Protein AF-0000000086061485 (afdb_homodimer)

Secondary structure (DSSP, 8-state):
--HHHHHHHHHHHHHHHHTTSS-HHHHHHHHHHHHHHHHHT--SSSEEEEEEESGGGTT-EEEESSHHHHHHHHHHHTT--TTTSPPPPEEEEE-/--HHHHHHHHHHHHHHHHTTSS-HHHHHHHHHHHHHHHHHT--SSSEEEEEEESGGGTT-EEEESSHHHHHHHHHHHTT--TTTSPPPPEEEEE-

Foldseek 3Di:
DDPVVLVVQLVVLVVCCVVVNDDPVVSVVSNVVSVVVCLLPPDDQWFKKAKPFDDLLHGDIDTDNDQVRVLVVSCVVSVHDVVPHDDGDIGMDTD/DDPVVLVVQLVVLVVCCVVVNDDPVVSVVSNVVSVVVCLLPPDDQWFKKAKPFDDLLHGDIDTDNDQVRVLVVSCVVSVHDVVPHDDGDIGMDTD

Nearest PDB structures (foldseek):
  8r3m-assembly1_H  TM=4.873E-01  e=1.011E+00  Mycolicibacterium smegmatis MC2 155
  6z11-assembly1_H  TM=5.061E-01  e=2.064E+00  Mycolicibacterium smegmatis MC2 155
  8qn8-assembly1_H  TM=5.021E-01  e=2.349E+00  Mycolicibacterium smegmatis MC2 155
  8q3i-assembly1_H  TM=5.243E-01  e=4.494E+00  Mycolicibacterium smegmatis MC2 155
  7fc0-assembly2_F  TM=3.878E-01  e=2.854E+00  Rugamonas rubra

InterPro domains:
  IPR057176 Protein of unknown function DUF7854 [PF25252] (1-76)

Solvent-accessible surface area (backbone atoms only — not comparable to full-atom values): 10431 Å² total; per-residue (Å²): 88,52,72,68,58,51,51,51,54,43,48,52,43,50,49,37,29,72,70,35,73,38,29,51,68,57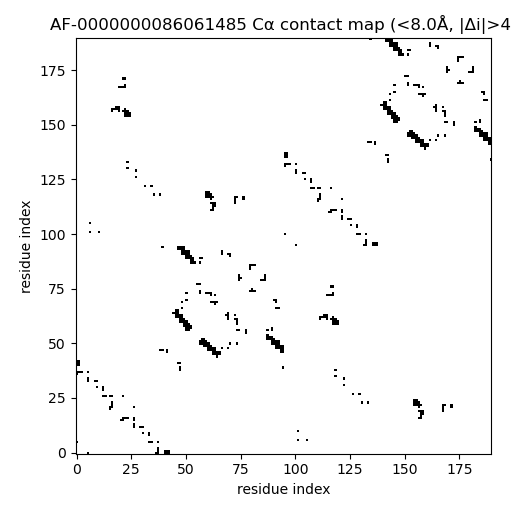,39,49,53,50,46,48,51,50,53,53,52,35,58,70,36,57,75,69,94,47,44,41,32,34,28,53,53,55,76,77,43,36,67,42,37,38,33,24,82,42,72,70,54,35,57,51,45,44,33,53,63,49,68,47,48,73,90,82,40,87,72,75,72,65,50,72,41,79,104,88,53,70,68,57,50,52,51,54,43,48,52,43,50,48,37,30,72,70,33,74,38,29,51,67,58,38,51,54,51,46,49,52,50,53,54,53,35,59,70,36,57,77,69,95,47,44,41,33,33,30,52,52,55,74,77,42,38,67,42,36,38,32,25,84,44,72,70,54,34,56,51,48,45,32,54,66,51,69,47,48,75,90,82,40,88,73,78,72,67,51,72,41,79,104

Radius of gyration: 19.69 Å; Cα contacts (8 Å, |Δi|>4): 319; chains: 2; bounding box: 32×54×45 Å

Organism: NCBI:txid261290

Structure (mmCIF, N/CA/C/O backbone):
data_AF-0000000086061485-model_v1
#
loop_
_entity.id
_entity.type
_entity.pdbx_description
1 polymer 'Uncharacterized protein'
#
loop_
_atom_site.group_PDB
_atom_site.id
_atom_site.type_symbol
_atom_site.label_atom_id
_atom_site.label_alt_id
_atom_site.label_comp_id
_atom_site.label_asym_id
_atom_site.label_entity_id
_atom_site.label_seq_id
_atom_site.pdbx_PDB_ins_code
_atom_site.Cartn_x
_atom_site.Cartn_y
_atom_site.Cartn_z
_atom_site.occupancy
_atom_site.B_iso_or_equiv
_atom_site.auth_seq_id
_atom_site.auth_comp_id
_atom_site.auth_asym_id
_atom_site.auth_atom_id
_atom_site.pdbx_PDB_model_num
ATOM 1 N N . MET A 1 1 ? 8.609 13.688 -7.969 1 85.56 1 MET A N 1
ATOM 2 C CA . MET A 1 1 ? 7.652 12.836 -8.664 1 85.56 1 MET A CA 1
ATOM 3 C C . MET A 1 1 ? 6.246 13.422 -8.594 1 85.56 1 MET A C 1
ATOM 5 O O . MET A 1 1 ? 5.832 13.93 -7.547 1 85.56 1 MET A O 1
ATOM 9 N N . ASP A 1 2 ? 5.562 13.336 -9.82 1 89.94 2 ASP A N 1
ATOM 10 C CA . ASP A 1 2 ? 4.195 13.844 -9.82 1 89.94 2 ASP A CA 1
ATOM 11 C C . ASP A 1 2 ? 3.184 12.703 -9.781 1 89.94 2 ASP A C 1
ATOM 13 O O . ASP A 1 2 ? 3.566 11.531 -9.789 1 89.94 2 ASP A O 1
ATOM 17 N N . ARG A 1 3 ? 1.976 13.094 -9.68 1 92.5 3 ARG A N 1
ATOM 18 C CA . ARG A 1 3 ? 0.9 12.133 -9.484 1 92.5 3 ARG A CA 1
ATOM 19 C C . ARG A 1 3 ? 0.812 11.156 -10.656 1 92.5 3 ARG A C 1
ATOM 21 O O . ARG A 1 3 ? 0.61 9.961 -10.453 1 92.5 3 ARG A O 1
ATOM 28 N N . ILE A 1 4 ? 0.999 11.641 -11.906 1 93.44 4 ILE A N 1
ATOM 29 C CA . ILE A 1 4 ? 0.913 10.805 -13.094 1 93.44 4 ILE A CA 1
ATOM 30 C C . ILE A 1 4 ? 2.02 9.75 -13.07 1 93.44 4 ILE A C 1
ATOM 32 O O . ILE A 1 4 ? 1.773 8.578 -13.344 1 93.44 4 ILE A O 1
ATOM 36 N N . SER A 1 5 ? 3.189 10.219 -12.711 1 95.12 5 SER A N 1
ATOM 37 C CA . SER A 1 5 ? 4.328 9.305 -12.633 1 95.12 5 SER A CA 1
ATOM 38 C C . SER A 1 5 ? 4.117 8.25 -11.555 1 95.12 5 SER A C 1
ATOM 40 O O . SER A 1 5 ? 4.418 7.07 -11.766 1 95.12 5 SER A O 1
ATOM 42 N N . ALA A 1 6 ? 3.631 8.641 -10.438 1 96.44 6 ALA A N 1
ATOM 43 C CA . ALA A 1 6 ? 3.34 7.703 -9.359 1 96.44 6 ALA A CA 1
ATOM 44 C C . ALA A 1 6 ? 2.33 6.648 -9.805 1 96.44 6 ALA A C 1
ATOM 46 O O . ALA A 1 6 ? 2.533 5.453 -9.578 1 96.44 6 ALA A O 1
ATOM 47 N N . LEU A 1 7 ? 1.244 7.047 -10.469 1 97.69 7 LEU A N 1
ATOM 48 C CA . LEU A 1 7 ? 0.205 6.129 -10.922 1 97.69 7 LEU A CA 1
ATOM 49 C C . LEU A 1 7 ? 0.749 5.168 -11.977 1 97.69 7 LEU A C 1
ATOM 51 O O . LEU A 1 7 ? 0.374 3.994 -12.008 1 97.69 7 LEU A O 1
ATOM 55 N N . ARG A 1 8 ? 1.582 5.68 -12.758 1 97.62 8 ARG A N 1
ATOM 56 C CA . ARG A 1 8 ? 2.205 4.82 -13.758 1 97.62 8 ARG A CA 1
ATOM 57 C C . ARG A 1 8 ? 3.066 3.748 -13.102 1 97.62 8 ARG A C 1
ATOM 59 O O . ARG A 1 8 ? 3.035 2.584 -13.508 1 97.62 8 ARG A O 1
ATOM 66 N N . ASN A 1 9 ? 3.82 4.148 -12.141 1 98.38 9 ASN A N 1
ATOM 67 C CA . ASN A 1 9 ? 4.645 3.188 -11.414 1 98.38 9 ASN A CA 1
ATOM 68 C C . ASN A 1 9 ? 3.791 2.156 -10.68 1 98.38 9 ASN A C 1
ATOM 70 O O . ASN A 1 9 ? 4.141 0.975 -10.633 1 98.38 9 ASN A O 1
ATOM 74 N N . ILE A 1 10 ? 2.686 2.617 -10.164 1 98.62 10 ILE A N 1
ATOM 75 C CA . ILE A 1 10 ? 1.779 1.7 -9.484 1 98.62 10 ILE A CA 1
ATOM 76 C C . ILE A 1 10 ? 1.174 0.729 -10.492 1 98.62 10 ILE A C 1
ATOM 78 O O . ILE A 1 10 ? 1.063 -0.47 -10.227 1 98.62 10 ILE A O 1
ATOM 82 N N . GLU A 1 11 ? 0.815 1.232 -11.625 1 98.44 11 GLU A N 1
ATOM 83 C CA . GLU A 1 11 ? 0.291 0.382 -12.688 1 98.44 11 GLU A CA 1
ATOM 84 C C . GLU A 1 11 ? 1.292 -0.704 -13.07 1 98.44 11 GLU A C 1
ATOM 86 O O . GLU A 1 11 ? 0.916 -1.86 -13.266 1 98.44 11 GLU A O 1
ATOM 91 N N . ASP A 1 12 ? 2.506 -0.286 -13.172 1 98.12 12 ASP A N 1
ATOM 92 C CA . ASP A 1 12 ? 3.551 -1.255 -13.484 1 98.12 12 ASP A CA 1
ATOM 93 C C . ASP A 1 12 ? 3.629 -2.348 -12.422 1 98.12 12 ASP A C 1
ATOM 95 O O . ASP A 1 12 ? 3.826 -3.521 -12.742 1 98.12 12 ASP A O 1
ATOM 99 N N . ALA A 1 13 ? 3.52 -1.955 -11.188 1 98.12 13 ALA A N 1
ATOM 100 C CA . ALA A 1 13 ? 3.539 -2.926 -10.094 1 98.12 13 ALA A CA 1
ATOM 101 C C . ALA A 1 13 ? 2.359 -3.889 -10.195 1 98.12 13 ALA A C 1
ATOM 103 O O . ALA A 1 13 ? 2.514 -5.094 -9.984 1 98.12 13 ALA A O 1
ATOM 104 N N . LEU A 1 14 ? 1.183 -3.396 -10.547 1 97.19 14 LEU A N 1
ATOM 105 C CA . LEU A 1 14 ? -0.001 -4.23 -10.719 1 97.19 14 LEU A CA 1
ATOM 106 C C . LEU A 1 14 ? 0.18 -5.199 -11.875 1 97.19 14 LEU A C 1
ATOM 108 O O . LEU A 1 14 ? -0.231 -6.359 -11.797 1 9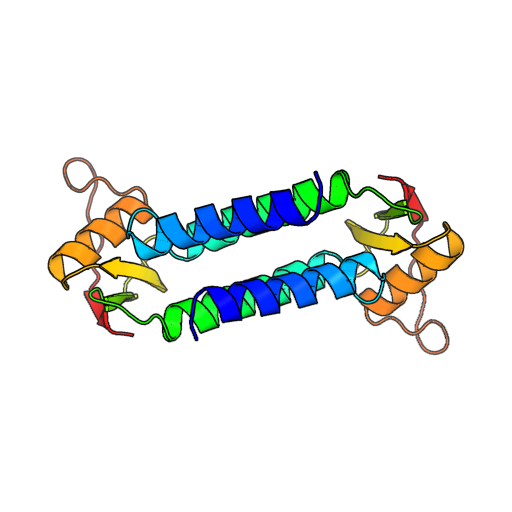7.19 14 LEU A O 1
ATOM 112 N N . GLN A 1 15 ? 0.76 -4.688 -12.93 1 96.38 15 GLN A N 1
ATOM 113 C CA . GLN A 1 15 ? 0.988 -5.527 -14.102 1 96.38 15 GLN A CA 1
ATOM 114 C C . GLN A 1 15 ? 1.893 -6.707 -13.766 1 96.38 15 GLN A C 1
ATOM 116 O O . GLN A 1 15 ? 1.663 -7.828 -14.227 1 96.38 15 GLN A O 1
ATOM 121 N N . ALA A 1 16 ? 2.906 -6.438 -13 1 97.25 16 ALA A N 1
ATOM 122 C CA . ALA A 1 16 ? 3.799 -7.52 -12.586 1 97.25 16 ALA A CA 1
ATOM 123 C C . ALA A 1 16 ? 3.043 -8.578 -11.797 1 97.25 16 ALA A C 1
ATOM 125 O O . ALA A 1 16 ? 3.283 -9.781 -11.961 1 97.25 16 ALA A O 1
ATOM 126 N N . PHE A 1 17 ? 2.154 -8.227 -10.969 1 97.75 17 PHE A N 1
ATOM 127 C CA . PHE A 1 17 ? 1.331 -9.156 -10.211 1 97.75 17 PHE A CA 1
ATOM 128 C C . PHE A 1 17 ? 0.409 -9.945 -11.125 1 97.75 17 PHE A C 1
ATOM 130 O O . PHE A 1 17 ? 0.331 -11.172 -11.031 1 97.75 17 PHE A O 1
ATOM 137 N N . GLU A 1 18 ? -0.29 -9.312 -12.055 1 95.88 18 GLU A N 1
ATOM 138 C CA . GLU A 1 18 ? -1.227 -9.953 -12.977 1 95.88 18 GLU A CA 1
ATOM 139 C C . GLU A 1 18 ? -0.531 -11.008 -13.828 1 95.88 18 GLU A C 1
ATOM 141 O O . GLU A 1 18 ? -1.133 -12.023 -14.18 1 95.88 18 GLU A O 1
ATOM 146 N N . ASN A 1 19 ? 0.73 -10.648 -14.102 1 94.81 19 ASN A N 1
ATOM 147 C CA . ASN A 1 19 ? 1.496 -11.547 -14.953 1 94.81 19 ASN A CA 1
ATOM 148 C C . ASN A 1 19 ? 2.08 -12.711 -14.156 1 94.81 19 ASN A C 1
ATOM 150 O O . ASN A 1 19 ? 2.729 -13.594 -14.719 1 94.81 19 ASN A O 1
ATOM 154 N N . GLY A 1 20 ? 1.895 -12.719 -12.898 1 95.88 20 GLY A N 1
ATOM 155 C CA . GLY A 1 20 ? 2.385 -13.781 -12.031 1 95.88 20 GLY A CA 1
ATOM 156 C C . GLY A 1 20 ? 3.863 -13.664 -11.719 1 95.88 20 GLY A C 1
ATOM 157 O O . GLY A 1 20 ? 4.5 -14.641 -11.328 1 95.88 20 GLY A O 1
ATOM 158 N N . GLU A 1 21 ? 4.426 -12.469 -11.898 1 96.69 21 GLU A N 1
ATOM 159 C CA . GLU A 1 21 ? 5.855 -12.25 -11.688 1 96.69 21 GLU A CA 1
ATOM 160 C C . GLU A 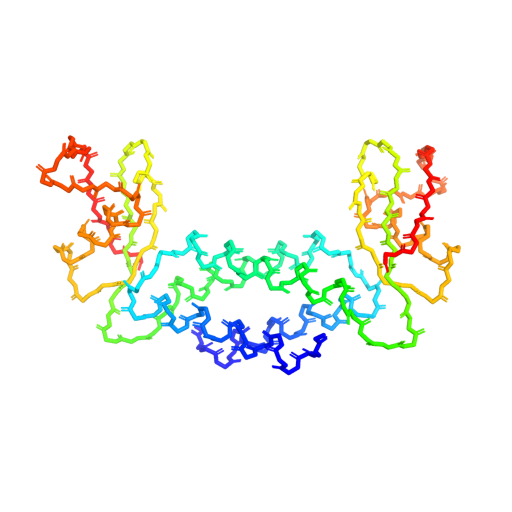1 21 ? 6.16 -12.023 -10.211 1 96.69 21 GLU A C 1
ATOM 162 O O . GLU A 1 21 ? 7.266 -12.32 -9.75 1 96.69 21 GLU A O 1
ATOM 167 N N . VAL A 1 22 ? 5.301 -11.5 -9.508 1 97.81 22 VAL A N 1
ATOM 168 C CA . VAL A 1 22 ? 5.445 -11.234 -8.078 1 97.81 22 VAL A CA 1
ATOM 169 C C . VAL A 1 22 ? 4.156 -11.594 -7.348 1 97.81 22 VAL A C 1
ATOM 171 O O . VAL A 1 22 ? 3.084 -11.656 -7.957 1 97.81 22 VAL A O 1
ATOM 174 N N . ASP A 1 23 ? 4.246 -11.875 -6.023 1 98.31 23 ASP A N 1
ATOM 175 C CA . ASP A 1 23 ? 3.035 -12.141 -5.258 1 98.31 23 ASP A CA 1
ATOM 176 C C . ASP A 1 23 ? 2.42 -10.852 -4.73 1 98.31 23 ASP A C 1
ATOM 178 O O . ASP A 1 23 ? 2.979 -9.766 -4.922 1 98.31 23 ASP A O 1
ATOM 182 N N . LEU A 1 24 ? 1.277 -10.945 -4.105 1 98.38 24 LEU A N 1
ATOM 183 C CA . LEU A 1 24 ? 0.556 -9.773 -3.629 1 98.38 24 LEU A CA 1
ATOM 184 C C . LEU A 1 24 ? 1.366 -9.031 -2.572 1 98.38 24 LEU A C 1
ATOM 186 O O . LEU A 1 24 ? 1.387 -7.797 -2.553 1 98.38 24 LEU A O 1
ATOM 190 N N . THR A 1 25 ? 2.02 -9.797 -1.708 1 97.62 25 THR A N 1
ATOM 191 C CA . THR A 1 25 ? 2.799 -9.188 -0.633 1 97.62 25 THR A CA 1
ATOM 192 C C . THR A 1 25 ? 3.895 -8.289 -1.198 1 97.62 25 THR A C 1
ATOM 194 O O . THR A 1 25 ? 4.055 -7.152 -0.762 1 97.62 25 THR A O 1
ATOM 197 N N . GLU A 1 26 ? 4.656 -8.758 -2.137 1 97.81 26 GLU A N 1
ATOM 198 C CA . GLU A 1 26 ? 5.699 -7.965 -2.787 1 97.81 26 GLU A CA 1
ATOM 199 C C . GLU A 1 26 ? 5.102 -6.766 -3.516 1 97.81 26 GLU A C 1
ATOM 201 O O . GLU A 1 26 ? 5.688 -5.68 -3.518 1 97.81 26 GLU A O 1
ATOM 206 N N . THR A 1 27 ? 3.992 -6.91 -4.203 1 98.5 27 THR A N 1
ATOM 207 C CA . THR A 1 27 ? 3.303 -5.809 -4.867 1 98.5 27 THR A CA 1
ATOM 208 C C . THR A 1 27 ? 2.953 -4.707 -3.873 1 98.5 27 THR A C 1
ATOM 210 O O 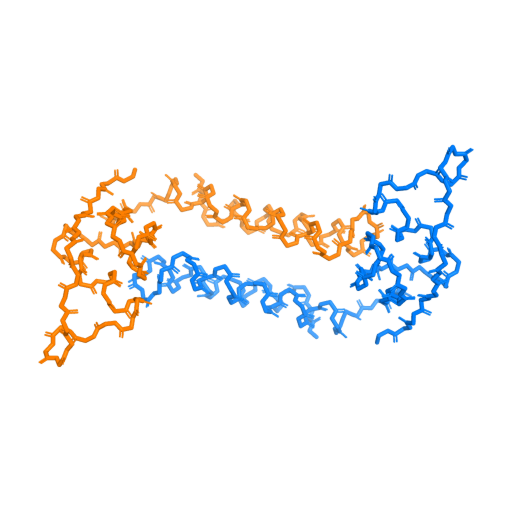. THR A 1 27 ? 3.219 -3.531 -4.125 1 98.5 27 THR A O 1
ATOM 213 N N . GLU A 1 28 ? 2.383 -5.105 -2.725 1 98.5 28 GLU A N 1
ATOM 214 C CA . GLU A 1 28 ? 2.049 -4.137 -1.684 1 98.5 28 GLU A CA 1
ATOM 215 C C . GLU A 1 28 ? 3.295 -3.408 -1.189 1 98.5 28 GLU A C 1
ATOM 217 O O . GLU A 1 28 ? 3.262 -2.197 -0.961 1 98.5 28 GLU A O 1
ATOM 222 N N . ARG A 1 29 ? 4.371 -4.086 -1.007 1 97.69 29 ARG A N 1
ATOM 223 C CA . ARG A 1 29 ? 5.625 -3.479 -0.571 1 97.69 29 ARG A CA 1
ATOM 224 C C . ARG A 1 29 ? 6.121 -2.457 -1.587 1 97.69 29 ARG A C 1
ATOM 226 O O . ARG A 1 29 ? 6.527 -1.353 -1.218 1 97.69 29 ARG A O 1
ATOM 233 N N . ARG A 1 30 ? 6.094 -2.824 -2.85 1 98.19 30 ARG A N 1
ATOM 234 C CA . ARG A 1 30 ? 6.52 -1.923 -3.914 1 98.19 30 ARG A CA 1
ATOM 235 C C . ARG A 1 30 ? 5.648 -0.673 -3.959 1 98.19 30 ARG A C 1
ATOM 237 O O . ARG A 1 30 ? 6.16 0.443 -4.07 1 98.19 30 ARG A O 1
ATOM 244 N N . VAL A 1 31 ? 4.344 -0.904 -3.885 1 98.69 31 VAL A N 1
ATOM 245 C CA . VAL A 1 31 ? 3.408 0.214 -3.959 1 98.69 31 VAL A CA 1
ATOM 246 C C . VAL A 1 31 ? 3.6 1.129 -2.752 1 98.69 31 VAL A C 1
ATOM 248 O O . VAL A 1 31 ? 3.602 2.354 -2.887 1 98.69 31 VAL A O 1
ATOM 251 N N . ALA A 1 32 ? 3.826 0.597 -1.591 1 98.12 32 ALA A N 1
ATOM 252 C CA . ALA A 1 32 ? 4.121 1.408 -0.413 1 98.12 32 ALA A CA 1
ATOM 253 C C . ALA A 1 32 ? 5.375 2.252 -0.628 1 98.12 32 ALA A C 1
ATOM 255 O O . ALA A 1 32 ? 5.41 3.428 -0.259 1 98.12 32 ALA A O 1
ATOM 256 N N . GLY A 1 33 ? 6.422 1.641 -1.2 1 98.06 33 GLY A N 1
ATOM 257 C CA . GLY A 1 33 ? 7.629 2.383 -1.525 1 98.06 33 GLY A CA 1
ATOM 258 C C . GLY A 1 33 ? 7.379 3.553 -2.457 1 98.06 33 GLY A C 1
ATOM 259 O O . GLY A 1 33 ? 7.934 4.637 -2.264 1 98.06 33 GLY A O 1
ATOM 260 N N . ILE A 1 34 ? 6.555 3.363 -3.475 1 98.31 34 ILE A N 1
ATOM 261 C CA . ILE A 1 34 ? 6.195 4.41 -4.426 1 98.31 34 ILE A CA 1
ATOM 262 C C . ILE A 1 34 ? 5.492 5.551 -3.695 1 98.31 34 ILE A C 1
ATOM 264 O O . ILE A 1 34 ? 5.797 6.723 -3.922 1 98.31 34 ILE A O 1
ATOM 268 N N . LEU A 1 35 ? 4.539 5.156 -2.803 1 98.31 35 LEU A N 1
ATOM 269 C CA . LEU A 1 35 ? 3.799 6.168 -2.057 1 98.31 35 LEU A CA 1
ATOM 270 C C . LEU A 1 35 ? 4.738 6.992 -1.178 1 98.31 35 LEU A C 1
ATOM 272 O O . LEU A 1 35 ? 4.605 8.211 -1.097 1 98.31 35 LEU A O 1
ATOM 276 N N . ARG A 1 36 ? 5.723 6.383 -0.524 1 97.19 36 ARG A N 1
ATOM 277 C CA . ARG A 1 36 ? 6.676 7.082 0.334 1 97.19 36 ARG A CA 1
ATOM 278 C C . ARG A 1 36 ? 7.562 8.016 -0.479 1 97.19 36 ARG A C 1
ATOM 280 O O . ARG A 1 36 ? 7.832 9.148 -0.062 1 97.19 36 ARG A O 1
ATOM 287 N N . THR A 1 37 ? 7.996 7.539 -1.615 1 96.31 37 THR A N 1
ATOM 288 C CA . THR A 1 37 ? 8.773 8.383 -2.516 1 96.31 37 THR A CA 1
ATOM 289 C C . THR A 1 37 ? 7.949 9.578 -2.988 1 96.31 37 THR A C 1
ATOM 291 O O . THR A 1 37 ? 8.438 10.711 -3.008 1 96.31 37 THR A O 1
ATOM 294 N N . TYR A 1 38 ? 6.715 9.297 -3.361 1 95.75 38 TYR A N 1
ATOM 295 C CA . TYR A 1 38 ? 5.809 10.352 -3.803 1 95.75 38 TYR A CA 1
ATOM 296 C C . TYR A 1 38 ? 5.617 11.398 -2.715 1 95.75 38 TYR A C 1
ATOM 298 O O . TYR A 1 38 ? 5.695 12.602 -2.982 1 95.75 38 TYR A O 1
ATOM 306 N N . ALA A 1 39 ? 5.398 10.992 -1.568 1 94.38 39 ALA A N 1
ATOM 307 C CA . ALA A 1 39 ? 5.184 11.891 -0.438 1 94.38 39 ALA A CA 1
ATOM 308 C C . ALA A 1 39 ? 6.395 12.789 -0.213 1 94.38 39 ALA A C 1
ATOM 310 O O . ALA A 1 39 ? 6.25 13.969 0.104 1 94.38 39 ALA A O 1
ATOM 311 N N . SER A 1 40 ? 7.539 12.203 -0.337 1 91.75 40 SER A N 1
ATOM 312 C CA . SER A 1 40 ? 8.758 12.961 -0.057 1 91.75 40 SER A CA 1
ATOM 313 C C . SER A 1 40 ? 9.062 13.945 -1.179 1 91.75 40 SER A C 1
ATOM 315 O O . SER A 1 40 ? 9.82 14.906 -0.982 1 91.75 40 SER A O 1
ATOM 317 N N . GLU A 1 41 ? 8.453 13.75 -2.303 1 87.5 41 GLU A N 1
ATOM 318 C CA . GLU A 1 41 ? 8.742 14.594 -3.461 1 87.5 41 GLU A CA 1
ATOM 319 C C . GLU A 1 41 ? 7.527 15.422 -3.859 1 87.5 41 GLU A C 1
ATOM 321 O O . GLU A 1 41 ? 7.465 15.953 -4.969 1 87.5 41 GLU A O 1
ATOM 326 N N . LEU A 1 42 ? 6.617 15.391 -3.068 1 86 42 LEU A N 1
ATOM 327 C CA . LEU A 1 42 ? 5.359 16.062 -3.396 1 86 42 LEU A CA 1
ATOM 328 C C . LEU A 1 42 ? 5.605 17.516 -3.791 1 86 42 LEU A C 1
ATOM 330 O O . LEU A 1 42 ? 6.297 18.234 -3.08 1 86 42 LEU A O 1
ATOM 334 N N . ASP A 1 43 ? 5.156 17.703 -4.945 1 76.38 43 ASP A N 1
ATOM 335 C CA . ASP A 1 43 ? 5.223 19.062 -5.461 1 76.38 43 ASP A CA 1
ATOM 336 C C . ASP A 1 43 ? 3.881 19.781 -5.312 1 76.38 43 ASP A C 1
ATOM 338 O O . ASP A 1 43 ? 2.824 19.156 -5.426 1 76.38 43 ASP A O 1
ATOM 342 N N . GLY A 1 44 ? 3.838 21.047 -4.84 1 79.81 44 GLY A N 1
ATOM 343 C CA . GLY A 1 44 ? 2.621 21.828 -4.66 1 79.81 44 GLY A CA 1
ATOM 344 C C . GLY A 1 44 ? 2.803 23.016 -3.736 1 79.81 44 GLY A C 1
ATOM 345 O O . GLY A 1 44 ? 3.93 23.375 -3.387 1 79.81 44 GLY A O 1
ATOM 346 N N . ASP A 1 45 ? 1.567 23.562 -3.449 1 85.5 45 ASP A N 1
ATOM 347 C CA . ASP A 1 45 ? 1.573 24.781 -2.646 1 85.5 45 ASP A CA 1
ATOM 348 C C . ASP A 1 45 ? 1.799 24.469 -1.169 1 85.5 45 ASP A C 1
ATOM 350 O O . ASP A 1 45 ? 2.381 25.266 -0.438 1 85.5 45 ASP A O 1
ATOM 354 N N . ASP A 1 46 ? 1.366 23.266 -0.817 1 92.62 46 ASP A N 1
ATOM 355 C CA . ASP A 1 46 ? 1.517 22.844 0.574 1 92.62 46 ASP A CA 1
ATOM 356 C C . ASP A 1 46 ? 2.82 22.078 0.78 1 92.62 46 ASP A C 1
ATOM 358 O O . ASP A 1 46 ? 3.486 21.703 -0.187 1 92.62 46 ASP A O 1
ATOM 362 N N . ASP A 1 47 ? 3.182 21.984 2.037 1 94.75 47 ASP A N 1
ATOM 363 C CA . ASP A 1 47 ? 4.414 21.297 2.404 1 94.75 47 ASP A CA 1
ATOM 364 C C . ASP A 1 47 ? 4.117 19.938 3.061 1 94.75 47 ASP A C 1
ATOM 366 O O . ASP A 1 47 ? 3.002 19.719 3.533 1 94.75 47 ASP A O 1
ATOM 370 N N . VAL A 1 48 ? 5.105 19.078 3.035 1 96.75 48 VAL A N 1
ATOM 371 C CA . VAL A 1 48 ? 5.047 17.797 3.727 1 96.75 48 VAL A CA 1
ATOM 372 C C . VAL A 1 48 ? 5.777 17.891 5.062 1 96.75 48 VAL A C 1
ATOM 374 O O . VAL A 1 48 ? 6.895 18.406 5.129 1 96.75 48 VAL A O 1
ATOM 377 N N . PHE A 1 49 ? 5.086 17.453 6.125 1 97.88 49 PHE A N 1
ATOM 378 C CA . PHE A 1 49 ? 5.645 17.484 7.469 1 97.88 49 PHE A CA 1
ATOM 379 C C . PHE A 1 49 ? 5.668 16.078 8.078 1 97.88 49 PHE A C 1
ATOM 381 O O . PHE A 1 49 ? 4.758 15.281 7.844 1 97.88 49 PHE A O 1
ATOM 388 N N . ARG A 1 50 ? 6.695 15.844 8.945 1 98.31 50 ARG A N 1
ATOM 389 C CA . ARG A 1 50 ? 6.801 14.648 9.766 1 98.31 50 ARG A CA 1
ATOM 390 C C . ARG A 1 50 ? 6.746 14.992 11.25 1 98.31 50 ARG A C 1
ATOM 392 O O . ARG A 1 50 ? 7.406 15.93 11.695 1 98.31 50 ARG A O 1
ATOM 399 N N . ALA A 1 51 ? 5.973 14.258 11.945 1 98.56 51 ALA A N 1
ATOM 400 C CA . ALA A 1 51 ? 5.906 14.43 13.391 1 98.56 51 ALA A CA 1
ATOM 401 C C . ALA A 1 51 ? 7.043 13.68 14.086 1 98.56 51 ALA A C 1
ATOM 403 O O . ALA A 1 51 ? 7.375 12.555 13.703 1 98.56 51 ALA A O 1
ATOM 404 N N . VAL A 1 52 ? 7.672 14.367 15.062 1 98.31 52 VAL A N 1
ATOM 405 C CA . VAL A 1 52 ? 8.695 13.781 15.922 1 98.31 52 VAL A CA 1
ATOM 406 C C . VAL A 1 52 ? 8.242 13.844 17.375 1 98.31 52 VAL A C 1
ATOM 408 O O . VAL A 1 52 ? 8.164 14.922 17.969 1 98.31 52 VAL A O 1
ATOM 411 N N . GLY A 1 53 ? 7.961 12.82 17.891 1 96.94 53 GLY A N 1
ATOM 412 C CA . GLY A 1 53 ? 7.477 12.734 19.25 1 96.94 53 GLY A CA 1
ATOM 413 C C . GLY A 1 53 ? 7.32 11.305 19.75 1 96.94 53 GLY A C 1
ATOM 414 O O . GLY A 1 53 ? 8.188 10.469 19.5 1 96.94 53 GLY A O 1
ATOM 415 N N . GLU A 1 54 ? 6.238 11.086 20.578 1 92.75 54 GLU A N 1
ATOM 416 C CA . GLU A 1 54 ? 6.012 9.75 21.109 1 92.75 54 GLU A CA 1
ATOM 417 C C . GLU A 1 54 ? 4.59 9.273 20.828 1 92.75 54 GLU A C 1
ATOM 419 O O . GLU A 1 54 ? 3.719 10.07 20.484 1 92.75 54 GLU A O 1
ATOM 424 N N . GLY A 1 55 ? 4.523 7.98 21 1 93.38 55 GLY A N 1
ATOM 425 C CA . GLY A 1 55 ? 3.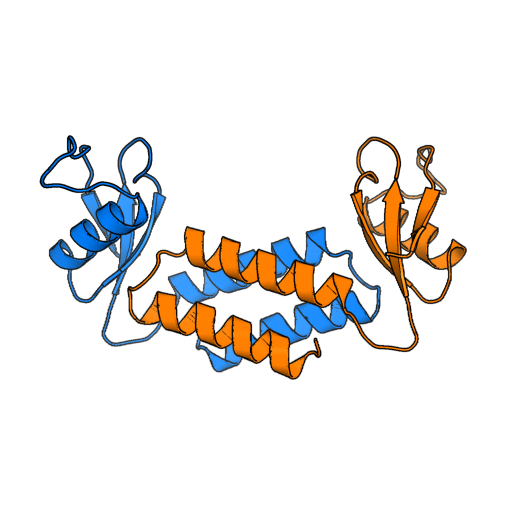197 7.395 20.906 1 93.38 55 GLY A CA 1
ATOM 426 C C . GLY A 1 55 ? 2.615 7.461 19.5 1 93.38 55 GLY A C 1
ATOM 427 O O . GLY A 1 55 ? 3.334 7.277 18.516 1 93.38 55 GLY A O 1
ATOM 428 N N . ALA A 1 56 ? 1.317 7.742 19.453 1 94.75 56 ALA A N 1
ATOM 429 C CA . ALA A 1 56 ? 0.527 7.586 18.234 1 94.75 56 ALA A CA 1
ATOM 430 C C . ALA A 1 56 ? 0.899 8.641 17.188 1 94.75 56 ALA A C 1
ATOM 432 O O . ALA A 1 56 ? 0.625 8.477 16 1 94.75 56 ALA A O 1
ATOM 433 N N . VAL A 1 57 ? 1.519 9.711 17.625 1 97.06 57 VAL A N 1
ATOM 434 C CA . VAL A 1 57 ? 1.804 10.805 16.703 1 97.06 57 VAL A CA 1
ATOM 435 C C . VAL A 1 57 ? 3.154 10.57 16.016 1 97.06 57 VAL A C 1
ATOM 437 O O . VAL A 1 57 ? 3.428 11.133 14.961 1 97.06 57 VAL A O 1
ATOM 440 N N . ASP A 1 58 ? 3.98 9.75 16.625 1 97.5 58 ASP A N 1
ATOM 441 C CA . ASP A 1 58 ? 5.371 9.641 16.188 1 97.5 58 ASP A CA 1
ATOM 442 C C . ASP A 1 58 ? 5.461 9.102 14.766 1 97.5 58 ASP A C 1
ATOM 444 O O . ASP A 1 58 ? 4.84 8.094 14.438 1 97.5 58 ASP A O 1
ATOM 448 N N . GLY A 1 59 ? 6.176 9.844 13.953 1 97.25 59 GLY A N 1
ATOM 449 C CA . GLY A 1 59 ? 6.512 9.406 12.609 1 97.25 59 GLY A CA 1
ATOM 450 C C . GLY A 1 59 ? 5.422 9.695 11.594 1 97.25 59 GLY A C 1
ATOM 451 O O . GLY A 1 59 ? 5.586 9.438 10.406 1 97.25 59 GLY A O 1
ATOM 452 N N . ARG A 1 60 ? 4.305 10.258 12.031 1 97.88 60 ARG A N 1
ATOM 453 C CA . ARG A 1 60 ? 3.223 10.57 11.109 1 97.88 60 ARG A CA 1
ATOM 454 C C . ARG A 1 60 ? 3.641 11.648 10.117 1 97.88 60 ARG A C 1
ATOM 456 O O . ARG A 1 60 ? 4.305 12.617 10.484 1 97.88 60 ARG A O 1
ATOM 463 N N . VAL A 1 61 ? 3.213 11.414 8.828 1 98.44 61 VAL A N 1
ATOM 464 C CA . VAL A 1 61 ? 3.527 12.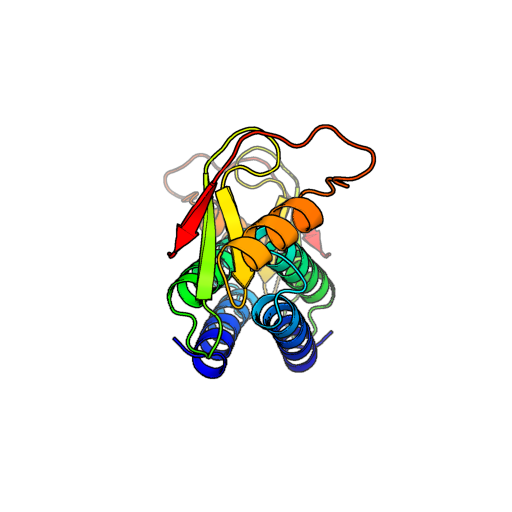344 7.75 1 98.44 61 VAL A CA 1
ATOM 465 C C . VAL A 1 61 ? 2.236 12.938 7.188 1 98.44 61 VAL A C 1
ATOM 467 O O . VAL A 1 61 ? 1.327 12.203 6.797 1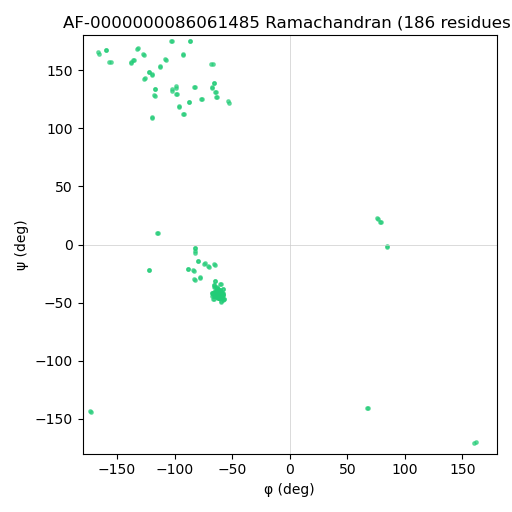 98.44 61 VAL A O 1
ATOM 470 N N . VAL A 1 62 ? 2.174 14.289 7.113 1 98.38 62 VAL A N 1
ATOM 471 C CA . VAL A 1 62 ? 0.974 14.992 6.66 1 98.38 62 VAL A CA 1
ATOM 472 C C . VAL A 1 62 ? 1.358 16.094 5.688 1 98.38 62 VAL A C 1
ATOM 474 O O . VAL A 1 62 ? 2.516 16.531 5.648 1 98.38 62 VAL A O 1
ATOM 477 N N . VAL A 1 63 ? 0.379 16.484 4.891 1 97.81 63 VAL A N 1
ATOM 478 C CA . VAL A 1 63 ? 0.478 17.672 4.043 1 97.81 63 VAL A CA 1
ATOM 479 C C . VAL A 1 63 ? -0.298 18.828 4.676 1 97.81 63 VAL A C 1
ATOM 481 O O . VAL A 1 63 ? -1.441 18.641 5.105 1 97.81 63 VAL A O 1
ATOM 484 N N . ALA A 1 64 ? 0.358 19.938 4.711 1 97.81 64 ALA A N 1
ATOM 485 C CA . ALA A 1 64 ? -0.299 21.094 5.324 1 97.81 64 ALA A CA 1
ATOM 486 C C . ALA A 1 64 ? 0.273 22.406 4.785 1 97.81 64 ALA A C 1
ATOM 488 O O . ALA A 1 64 ? 1.408 22.438 4.305 1 97.81 64 ALA A O 1
ATOM 489 N N . PRO A 1 65 ? -0.523 23.453 4.887 1 96.94 65 PRO A N 1
ATOM 490 C CA . PRO A 1 65 ? -0.055 24.734 4.371 1 96.94 65 PRO A CA 1
ATOM 491 C C . PRO A 1 65 ? 0.907 25.438 5.328 1 96.94 65 PRO A C 1
ATOM 493 O O . PRO A 1 65 ? 1.496 26.469 4.973 1 96.94 65 PRO A O 1
ATOM 496 N N . SER A 1 66 ? 1.061 25.062 6.609 1 97.56 66 SER A N 1
ATOM 497 C CA . SER A 1 66 ? 1.926 25.656 7.625 1 97.56 66 SER A CA 1
ATOM 498 C C . SER A 1 66 ? 2.191 24.672 8.766 1 97.56 66 SER A C 1
ATOM 500 O O . SER A 1 66 ? 1.537 23.625 8.859 1 97.56 66 SER A O 1
ATOM 502 N N . LYS A 1 67 ? 3.184 25.016 9.617 1 97.94 67 LYS A N 1
ATOM 503 C CA . LYS A 1 67 ? 3.533 24.172 10.758 1 97.94 67 LYS A CA 1
ATOM 504 C C . LYS A 1 67 ? 2.359 24.031 11.719 1 97.94 67 LYS A C 1
ATOM 506 O O . LYS A 1 67 ? 2.037 22.938 12.164 1 97.94 67 LYS A O 1
ATOM 511 N N . PRO A 1 68 ? 1.599 25.156 12.062 1 97.88 68 PRO A N 1
ATOM 512 C CA . PRO A 1 68 ? 0.457 24.969 12.961 1 97.88 68 PRO A CA 1
ATOM 513 C C . PRO A 1 68 ? -0.624 24.078 12.375 1 97.88 68 PRO A C 1
ATOM 515 O O . PRO A 1 68 ? -1.177 23.219 13.078 1 97.88 68 PRO A O 1
ATOM 518 N N . ALA A 1 69 ? -0.876 24.266 11.117 1 98.12 69 ALA A N 1
ATOM 519 C CA . ALA A 1 69 ? -1.854 23.406 10.445 1 98.12 69 ALA A CA 1
ATOM 520 C C . ALA A 1 69 ? -1.396 21.953 10.445 1 98.12 69 ALA A C 1
ATOM 522 O O . ALA A 1 69 ? -2.209 21.031 10.602 1 98.12 69 ALA A O 1
ATOM 523 N N . ALA A 1 70 ? -0.125 21.734 10.266 1 98.56 70 ALA A N 1
ATOM 524 C CA . ALA A 1 70 ? 0.434 20.375 10.297 1 98.56 70 ALA A CA 1
ATOM 525 C C . ALA A 1 70 ? 0.201 19.719 11.656 1 98.56 70 ALA A C 1
ATOM 527 O O . ALA A 1 70 ? -0.174 18.547 11.727 1 98.56 70 ALA A O 1
ATOM 528 N N . ARG A 1 71 ? 0.478 20.469 12.734 1 98.31 71 ARG A N 1
ATOM 529 C CA . ARG A 1 71 ? 0.285 19.922 14.078 1 98.31 71 ARG A CA 1
ATOM 530 C C . ARG A 1 71 ? -1.16 19.484 14.289 1 98.31 71 ARG A C 1
ATOM 532 O O . ARG A 1 71 ? -1.414 18.438 14.867 1 98.31 71 ARG A O 1
ATOM 539 N N . GLU A 1 72 ? -2.049 20.25 13.75 1 98 72 GLU A N 1
ATOM 540 C CA . GLU A 1 72 ? -3.463 19.906 13.875 1 98 72 GLU A CA 1
ATOM 541 C C . GLU A 1 72 ? -3.785 18.625 13.094 1 98 72 GLU A C 1
ATOM 543 O O . GLU A 1 72 ? -4.5 17.766 13.586 1 98 72 GLU A O 1
ATOM 548 N N . ARG A 1 73 ? -3.285 18.516 11.914 1 98.5 73 ARG A N 1
ATOM 549 C CA . ARG A 1 73 ? -3.547 17.359 11.07 1 98.5 73 ARG A CA 1
ATOM 550 C C . ARG A 1 73 ? -2.93 16.094 11.672 1 98.5 73 ARG A C 1
ATOM 552 O O . ARG A 1 73 ? -3.498 15 11.555 1 98.5 73 ARG A O 1
ATOM 559 N N . VAL A 1 74 ? -1.775 16.188 12.336 1 98.5 74 VAL A N 1
ATOM 560 C CA . VAL A 1 74 ? -1.138 15.047 13 1 98.5 74 VAL A CA 1
ATOM 561 C C . VAL A 1 74 ? -2.037 14.531 14.117 1 98.5 74 VAL A C 1
ATOM 563 O O . VAL A 1 74 ? -2.262 13.328 14.242 1 98.5 74 VAL A O 1
ATOM 566 N N . LEU A 1 75 ? -2.562 15.477 14.883 1 98.38 75 LEU A N 1
ATOM 567 C CA . LEU A 1 75 ? -3.434 15.078 15.984 1 98.38 75 LEU A CA 1
ATOM 568 C C . LEU A 1 75 ? -4.707 14.422 15.469 1 98.38 75 LEU A C 1
ATOM 570 O O . LEU A 1 75 ? -5.125 13.375 15.977 1 98.38 75 LEU A O 1
ATOM 574 N N . ALA A 1 76 ? -5.262 15 14.461 1 97.69 76 ALA A N 1
ATOM 575 C CA . ALA A 1 76 ? -6.465 14.422 13.859 1 97.69 76 ALA A CA 1
ATOM 576 C C . ALA A 1 76 ? -6.191 13.016 13.328 1 97.69 76 ALA A C 1
ATOM 578 O O . ALA A 1 76 ? -6.969 12.094 13.578 1 97.69 76 ALA A O 1
ATOM 579 N N . ALA A 1 77 ? -5.098 12.891 12.672 1 97.5 77 ALA A N 1
ATOM 580 C CA . ALA A 1 77 ? -4.73 11.609 12.086 1 97.5 77 ALA A CA 1
ATOM 581 C C . ALA A 1 77 ? -4.484 10.562 13.172 1 97.5 77 ALA A C 1
ATOM 583 O O . ALA A 1 77 ? -4.719 9.367 12.953 1 97.5 77 ALA A O 1
ATOM 584 N N . ALA A 1 78 ? -4.008 11.055 14.281 1 97.31 78 ALA A N 1
ATOM 585 C CA . ALA A 1 78 ? -3.709 10.156 15.398 1 97.31 78 ALA A CA 1
ATOM 586 C C . ALA A 1 78 ? -4.969 9.844 16.203 1 97.31 78 ALA A C 1
ATOM 588 O O . ALA A 1 78 ? -4.934 9.039 17.125 1 97.31 78 ALA A O 1
ATOM 589 N N . GLY A 1 79 ? -6.043 10.508 15.844 1 96.69 79 GLY A N 1
ATOM 590 C CA . GLY A 1 79 ? -7.285 10.328 16.578 1 96.69 79 GLY A CA 1
ATOM 591 C C . GLY A 1 79 ? -7.293 11.039 17.922 1 96.69 79 GLY A C 1
ATOM 592 O O . GLY A 1 79 ? -7.945 10.586 18.859 1 96.69 79 GLY A O 1
ATOM 593 N N . VAL A 1 80 ? -6.492 11.992 18.031 1 96.5 80 VAL A N 1
ATOM 594 C CA . VAL A 1 80 ? -6.41 12.758 19.281 1 96.5 80 VAL A CA 1
ATOM 595 C C . VAL A 1 80 ? -7.266 14.016 19.172 1 96.5 80 VAL A C 1
ATOM 597 O O . VAL A 1 80 ? -7.039 14.852 18.297 1 96.5 80 VAL A O 1
ATOM 600 N N . ASP A 1 81 ? -8.211 14.125 19.969 1 95.5 81 ASP A N 1
ATOM 601 C CA . ASP A 1 81 ? -8.992 15.352 20.109 1 95.5 81 ASP A CA 1
ATOM 602 C C . ASP A 1 81 ? -8.414 16.25 21.203 1 95.5 81 ASP A C 1
ATOM 604 O O . ASP A 1 81 ? -8.555 15.961 22.391 1 95.5 81 ASP A O 1
ATOM 608 N N . PRO A 1 82 ? -7.895 17.375 20.688 1 93.69 82 PRO A N 1
ATOM 609 C CA . PRO A 1 82 ? -7.176 18.219 21.656 1 93.69 82 PRO A CA 1
ATOM 610 C C . PRO A 1 82 ? -8.094 18.797 22.719 1 93.69 82 PRO A C 1
ATOM 612 O O . PRO A 1 82 ? -7.617 19.266 23.766 1 93.69 82 PRO A O 1
ATOM 615 N N . ASP A 1 83 ? -9.336 18.844 22.609 1 95.12 83 ASP A N 1
ATOM 616 C CA . ASP A 1 83 ? -10.258 19.422 23.578 1 95.12 83 ASP A CA 1
ATOM 617 C C . ASP A 1 83 ? -10.594 18.406 24.672 1 95.12 83 ASP A C 1
ATOM 619 O O . ASP A 1 83 ? -10.969 18.797 25.781 1 95.12 83 ASP A O 1
ATOM 623 N N . THR A 1 84 ? -10.43 17.156 24.406 1 96.81 84 THR A N 1
ATOM 624 C CA . THR A 1 84 ? -10.898 16.141 25.359 1 96.81 84 THR A CA 1
ATOM 625 C C . THR A 1 84 ? -9.75 15.25 25.797 1 96.81 84 THR A C 1
ATOM 627 O O . THR A 1 84 ? -9.836 14.586 26.828 1 96.81 84 THR A O 1
ATOM 630 N N . ASP A 1 85 ? -8.758 15.219 25.016 1 95.44 85 ASP A N 1
ATOM 631 C CA . ASP A 1 85 ? -7.668 14.289 25.281 1 95.44 85 ASP A CA 1
ATOM 632 C C . ASP A 1 85 ? -6.391 15.031 25.656 1 95.44 85 ASP A C 1
ATOM 634 O O . ASP A 1 85 ? -6.184 16.172 25.25 1 95.44 85 ASP A O 1
ATOM 638 N N . PRO A 1 86 ? -5.523 14.328 26.453 1 94.56 86 PRO A N 1
ATOM 639 C CA . PRO A 1 86 ? -4.184 14.891 26.625 1 94.56 86 PRO A CA 1
ATOM 640 C C . PRO A 1 86 ? -3.389 14.938 25.312 1 94.56 86 PRO A C 1
ATOM 642 O O . PRO A 1 86 ? -3.348 13.953 24.578 1 94.56 86 PRO A O 1
ATOM 645 N N . VAL A 1 87 ? -2.84 16.062 25.078 1 94.75 87 VAL A N 1
ATOM 646 C CA . VAL A 1 87 ? -2.049 16.234 23.859 1 94.75 87 VAL A CA 1
ATOM 647 C C . VAL A 1 87 ? -0.607 15.797 24.125 1 94.75 87 VAL A C 1
ATOM 649 O O . VAL A 1 87 ? 0.068 16.344 24.984 1 94.75 87 VAL A O 1
ATOM 652 N N . PRO A 1 88 ? -0.151 14.875 23.359 1 95.38 88 PRO A N 1
ATOM 653 C CA . PRO A 1 88 ? 1.247 14.477 23.547 1 95.38 88 PRO A CA 1
ATOM 654 C C . PRO A 1 88 ? 2.23 15.57 23.141 1 95.38 88 PRO A C 1
ATOM 656 O O . PRO A 1 88 ? 1.887 16.453 22.344 1 95.38 88 PRO A O 1
ATOM 659 N N . GLU A 1 89 ? 3.436 15.461 23.766 1 96.56 89 GLU A N 1
ATOM 660 C CA . GLU A 1 89 ? 4.508 16.359 23.359 1 96.56 89 GLU A CA 1
ATOM 661 C C . GLU A 1 89 ? 5.121 15.922 22.031 1 96.56 89 GLU A C 1
ATOM 663 O O . GLU A 1 89 ? 5.551 14.781 21.891 1 96.56 89 GLU A O 1
ATOM 668 N N . PHE A 1 90 ? 5.113 16.938 21.062 1 98.38 90 PHE A N 1
ATOM 669 C CA . PHE A 1 90 ? 5.754 16.641 19.797 1 98.38 90 PHE A CA 1
ATOM 670 C C . PHE A 1 90 ? 5.973 17.922 18.984 1 98.38 90 PHE A C 1
ATOM 672 O O . PHE A 1 90 ? 5.457 18.984 19.359 1 98.38 90 PHE A O 1
ATOM 679 N N . HIS A 1 91 ? 6.828 17.828 17.969 1 98.44 91 HIS A N 1
ATOM 680 C CA . HIS A 1 91 ? 6.98 18.891 16.969 1 98.44 91 HIS A CA 1
ATOM 681 C C . HIS A 1 91 ? 6.941 18.328 15.555 1 98.44 91 HIS A C 1
ATOM 683 O O . HIS A 1 91 ? 6.883 17.109 15.367 1 98.44 91 HIS A O 1
ATOM 689 N N . VAL A 1 92 ? 6.84 19.203 14.602 1 98.62 92 VAL A N 1
ATOM 690 C CA . VAL A 1 92 ? 6.832 18.781 13.211 1 98.62 92 VAL A CA 1
ATOM 691 C C . VAL A 1 92 ? 8.008 19.406 12.469 1 98.62 92 VAL A C 1
ATOM 693 O O . VAL A 1 92 ? 8.43 20.516 12.789 1 98.62 92 VAL A O 1
ATOM 696 N N . GLU A 1 93 ? 8.477 18.625 11.555 1 98 93 GLU A N 1
ATOM 697 C CA . GLU A 1 93 ? 9.547 19.094 10.68 1 98 93 GLU A CA 1
ATOM 698 C C . GLU A 1 93 ? 9.172 18.938 9.211 1 98 93 GLU A C 1
ATOM 700 O O . GLU A 1 93 ? 8.539 17.953 8.828 1 98 93 GLU A O 1
ATOM 705 N N . ARG A 1 94 ? 9.609 19.938 8.414 1 94.31 94 ARG A N 1
ATOM 706 C CA . ARG A 1 94 ? 9.445 19.812 6.969 1 94.31 94 ARG A CA 1
ATOM 707 C C . ARG A 1 94 ? 10.336 18.688 6.418 1 94.31 94 ARG A C 1
ATOM 709 O O . ARG A 1 94 ? 11.484 18.547 6.832 1 94.31 94 ARG A O 1
ATOM 716 N N . VAL A 1 95 ? 9.766 17.984 5.637 1 90.81 95 VAL A N 1
ATOM 717 C CA . VAL A 1 95 ? 10.492 16.875 5.035 1 90.81 95 VAL A CA 1
ATOM 718 C C . VAL A 1 95 ? 11.156 17.344 3.734 1 90.81 95 VAL A C 1
ATOM 720 O O . VAL A 1 95 ? 10.547 18.078 2.951 1 90.81 95 VAL A O 1
ATOM 723 N N . MET B 1 1 ? -13.594 -6.055 -9.82 1 85.25 1 MET B N 1
ATOM 724 C CA . MET B 1 1 ? -12.945 -4.77 -10.078 1 85.25 1 MET B CA 1
ATOM 725 C C . MET B 1 1 ? -11.852 -4.914 -11.125 1 85.25 1 MET B C 1
ATOM 727 O O . MET B 1 1 ? -11.102 -5.891 -11.117 1 85.25 1 MET B O 1
ATOM 731 N N . ASP B 1 2 ? -11.852 -3.896 -12.039 1 90.12 2 ASP B N 1
ATOM 732 C CA . ASP B 1 2 ? -10.805 -3.945 -13.055 1 90.12 2 ASP B CA 1
ATOM 733 C C . ASP B 1 2 ? -9.68 -2.965 -12.734 1 90.12 2 ASP B C 1
ATOM 735 O O . ASP B 1 2 ? -9.758 -2.234 -11.742 1 90.12 2 ASP B O 1
ATOM 739 N N . ARG B 1 3 ? -8.695 -3.035 -13.547 1 92.62 3 ARG B N 1
ATOM 740 C CA . ARG B 1 3 ? -7.48 -2.271 -13.305 1 92.62 3 ARG B CA 1
ATOM 741 C C . ARG B 1 3 ? -7.766 -0.773 -13.297 1 92.62 3 ARG B C 1
ATOM 743 O O . ARG B 1 3 ? -7.23 -0.035 -12.469 1 92.62 3 ARG B O 1
ATOM 750 N N . ILE B 1 4 ? -8.633 -0.281 -14.203 1 93.62 4 ILE B N 1
ATOM 751 C CA . ILE B 1 4 ? -8.961 1.137 -14.305 1 93.62 4 ILE B CA 1
ATOM 752 C C . ILE B 1 4 ? -9.656 1.602 -13.031 1 93.62 4 ILE B C 1
ATOM 754 O O . ILE B 1 4 ? -9.32 2.656 -12.484 1 93.62 4 ILE B O 1
ATOM 758 N N . SER B 1 5 ? -10.562 0.753 -12.57 1 95 5 SER B N 1
ATOM 759 C CA . SER B 1 5 ? -11.281 1.079 -11.344 1 95 5 SER B CA 1
ATOM 760 C C . SER B 1 5 ? -10.344 1.111 -10.141 1 95 5 SER B C 1
ATOM 762 O O . SER B 1 5 ? -10.445 1.999 -9.297 1 95 5 SER B O 1
ATOM 764 N N . ALA B 1 6 ? -9.469 0.182 -10.062 1 96.44 6 ALA B N 1
ATOM 765 C CA . ALA B 1 6 ? -8.492 0.153 -8.977 1 96.44 6 ALA B CA 1
ATOM 766 C C . ALA B 1 6 ? -7.629 1.411 -8.984 1 96.44 6 ALA B C 1
ATOM 768 O O . ALA B 1 6 ? -7.426 2.039 -7.945 1 96.44 6 ALA B O 1
ATOM 769 N N . LEU B 1 7 ? -7.141 1.837 -10.148 1 97.75 7 LEU B N 1
ATOM 770 C CA . LEU B 1 7 ? -6.285 3.012 -10.266 1 97.75 7 LEU B CA 1
ATOM 771 C C . LEU B 1 7 ? -7.051 4.281 -9.898 1 97.75 7 LEU B C 1
ATOM 773 O O . LEU B 1 7 ? -6.488 5.195 -9.289 1 97.75 7 LEU B O 1
ATOM 777 N N . ARG B 1 8 ? -8.234 4.273 -10.25 1 97.5 8 ARG B N 1
ATOM 778 C CA . ARG B 1 8 ? -9.062 5.422 -9.891 1 97.5 8 ARG B CA 1
ATOM 779 C C . ARG B 1 8 ? -9.234 5.52 -8.375 1 97.5 8 ARG B C 1
ATOM 781 O O . ARG B 1 8 ? -9.148 6.609 -7.809 1 97.5 8 ARG B O 1
ATOM 788 N N . ASN B 1 9 ? -9.484 4.418 -7.758 1 98.38 9 ASN B N 1
ATOM 789 C CA . ASN B 1 9 ? -9.617 4.398 -6.305 1 98.38 9 ASN B CA 1
ATOM 790 C C . ASN B 1 9 ? -8.312 4.793 -5.617 1 98.38 9 ASN B C 1
ATOM 792 O O . ASN B 1 9 ? -8.328 5.496 -4.609 1 98.38 9 ASN B O 1
ATOM 796 N N . ILE B 1 10 ? -7.23 4.359 -6.219 1 98.62 10 ILE B N 1
ATOM 797 C CA . ILE B 1 10 ? -5.93 4.723 -5.668 1 98.62 10 ILE B CA 1
ATOM 798 C C . ILE B 1 10 ? -5.703 6.227 -5.832 1 98.62 10 ILE B C 1
ATOM 800 O O . ILE B 1 10 ? -5.215 6.891 -4.918 1 98.62 10 ILE B O 1
ATOM 804 N N . GLU B 1 11 ? -6.059 6.734 -6.953 1 98.38 11 GLU B N 1
ATOM 805 C CA . GLU B 1 11 ? -5.949 8.172 -7.195 1 98.38 11 GLU B CA 1
ATOM 806 C C . GLU B 1 11 ? -6.746 8.961 -6.164 1 98.38 11 GLU B C 1
ATOM 808 O O . GLU B 1 11 ? -6.277 9.984 -5.66 1 98.38 11 GLU B O 1
ATOM 813 N N . ASP B 1 12 ? -7.91 8.469 -5.906 1 98.12 12 ASP B N 1
ATOM 814 C CA . ASP B 1 12 ? -8.734 9.125 -4.898 1 98.12 12 ASP B CA 1
ATOM 815 C C . ASP B 1 12 ? -8.039 9.133 -3.537 1 98.12 12 ASP B C 1
ATOM 817 O O . ASP B 1 12 ? -8.109 10.125 -2.807 1 98.12 12 ASP B O 1
ATOM 821 N N . ALA B 1 13 ? -7.426 8.039 -3.209 1 98.12 13 ALA B N 1
ATOM 822 C CA . ALA B 1 13 ? -6.691 7.953 -1.947 1 98.12 13 ALA B CA 1
ATOM 823 C C . ALA B 1 13 ? -5.539 8.945 -1.917 1 98.12 13 ALA B C 1
ATOM 825 O O . ALA B 1 13 ? -5.301 9.602 -0.898 1 98.12 13 ALA B O 1
ATOM 826 N N . LEU B 1 14 ? -4.836 9.109 -3.018 1 97.19 14 LEU B N 1
ATOM 827 C CA . LEU B 1 14 ? -3.736 10.062 -3.117 1 97.19 14 LEU B CA 1
ATOM 828 C C . LEU B 1 14 ? -4.242 11.5 -2.982 1 97.19 14 LEU B C 1
ATOM 830 O O . LEU B 1 14 ? -3.598 12.328 -2.344 1 97.19 14 LEU B O 1
ATOM 834 N N . GLN B 1 15 ? -5.352 11.742 -3.596 1 96.31 15 GLN B N 1
ATOM 835 C CA . GLN B 1 15 ? -5.934 13.078 -3.533 1 96.31 15 GLN B CA 1
ATOM 836 C C . GLN B 1 15 ? -6.273 13.469 -2.096 1 96.31 15 GLN B C 1
ATOM 838 O O . GLN B 1 15 ? -6.059 14.609 -1.688 1 96.31 15 GLN B O 1
ATOM 843 N N . ALA B 1 16 ? -6.812 12.523 -1.39 1 97.31 16 ALA B N 1
ATOM 844 C CA . ALA B 1 16 ? -7.121 12.789 0.012 1 97.31 16 ALA B CA 1
ATOM 845 C C . ALA B 1 16 ? -5.859 13.141 0.795 1 97.31 16 ALA B C 1
ATOM 847 O O . ALA B 1 16 ? -5.875 14.039 1.643 1 97.31 16 ALA B O 1
ATOM 848 N N . PHE B 1 17 ? -4.777 12.531 0.553 1 97.75 17 PHE B N 1
ATOM 849 C CA . PHE B 1 17 ? -3.502 12.828 1.195 1 97.75 17 PHE B CA 1
ATOM 850 C C . PHE B 1 17 ? -3.004 14.211 0.797 1 97.75 17 PHE B C 1
ATOM 852 O O . PHE B 1 17 ? -2.623 15.008 1.655 1 97.75 17 PHE B O 1
ATOM 859 N N . GLU B 1 18 ? -3.025 14.555 -0.473 1 95.94 18 GLU B N 1
ATOM 860 C CA . GLU B 1 18 ? -2.543 15.836 -0.987 1 95.94 18 GLU B CA 1
ATOM 861 C C . GLU B 1 18 ? -3.316 17 -0.379 1 95.94 18 GLU B C 1
ATOM 863 O O . GLU B 1 18 ? -2.758 18.078 -0.162 1 95.94 18 GLU B O 1
ATOM 868 N N . ASN B 1 19 ? -4.594 16.656 -0.157 1 94.88 19 ASN B N 1
ATOM 869 C CA . ASN B 1 19 ? -5.457 17.688 0.383 1 94.88 19 ASN B CA 1
ATOM 870 C C . ASN B 1 19 ? -5.309 17.812 1.896 1 94.88 19 ASN B C 1
ATOM 872 O O . ASN B 1 19 ? -5.938 18.672 2.518 1 94.88 19 ASN B O 1
ATOM 876 N N . GLY B 1 20 ? -4.539 17 2.477 1 96 20 GLY B N 1
ATOM 877 C CA . GLY B 1 20 ? -4.297 17.047 3.91 1 96 20 GLY B CA 1
ATOM 878 C C . GLY B 1 20 ? -5.418 16.422 4.723 1 96 20 GLY B C 1
ATOM 879 O O . GLY B 1 20 ? -5.555 16.703 5.914 1 96 20 GLY B O 1
ATOM 880 N N . GLU B 1 21 ? -6.238 15.586 4.086 1 96.75 21 GLU B N 1
ATOM 881 C CA . GLU B 1 21 ? -7.387 14.977 4.754 1 96.75 21 GLU B CA 1
ATOM 882 C C . GLU B 1 21 ? -6.973 13.742 5.543 1 96.75 21 GLU B C 1
ATOM 884 O O . GLU B 1 21 ? -7.613 13.383 6.535 1 96.75 21 GLU B O 1
ATOM 889 N N . VAL B 1 22 ? -6.008 13.086 5.129 1 97.81 22 VAL B N 1
ATOM 890 C CA . VAL B 1 22 ? -5.488 11.891 5.781 1 97.81 22 VAL B CA 1
ATOM 891 C C . VAL B 1 22 ? -3.961 11.922 5.785 1 97.81 22 VAL B C 1
ATOM 893 O O . VAL B 1 22 ? -3.346 12.609 4.969 1 97.81 22 VAL B O 1
ATOM 896 N N . ASP B 1 23 ? -3.338 11.188 6.734 1 98.31 23 ASP B N 1
ATOM 897 C CA . ASP B 1 23 ? -1.88 11.117 6.734 1 98.31 23 ASP B CA 1
ATOM 898 C C . ASP B 1 23 ? -1.388 9.992 5.824 1 98.31 23 ASP B C 1
ATOM 900 O O . ASP B 1 23 ? -2.191 9.258 5.25 1 98.31 23 ASP B O 1
ATOM 904 N N . LEU B 1 24 ? -0.098 9.883 5.664 1 98.38 24 LEU B N 1
ATOM 905 C CA . LEU B 1 24 ? 0.484 8.906 4.754 1 98.38 24 LEU B CA 1
ATOM 906 C C . LEU B 1 24 ? 0.156 7.484 5.207 1 98.38 24 LEU B C 1
ATOM 908 O O . LEU B 1 24 ? -0.129 6.613 4.383 1 98.38 24 LEU B O 1
ATOM 912 N N . THR B 1 25 ? 0.199 7.281 6.52 1 97.62 25 THR B N 1
ATOM 913 C CA . THR B 1 25 ? -0.064 5.953 7.059 1 97.62 25 THR B CA 1
ATOM 914 C C . THR B 1 25 ? -1.464 5.48 6.676 1 97.62 25 THR B C 1
ATOM 916 O O . THR B 1 25 ? -1.636 4.355 6.203 1 97.62 25 THR B O 1
ATOM 919 N N . GLU B 1 26 ? -2.469 6.273 6.879 1 97.81 26 GLU B N 1
ATOM 920 C CA . GLU B 1 26 ? -3.838 5.945 6.496 1 97.81 26 GLU B CA 1
ATOM 921 C C . GLU B 1 26 ? -3.955 5.742 4.988 1 97.81 26 GLU B C 1
ATOM 923 O O . GLU B 1 26 ? -4.688 4.863 4.527 1 97.81 26 GLU B O 1
ATOM 928 N N . THR B 1 27 ? -3.326 6.57 4.164 1 98.56 27 THR B N 1
ATOM 929 C CA . THR B 1 27 ? -3.316 6.418 2.715 1 98.56 27 THR B CA 1
ATOM 930 C C . THR B 1 27 ? -2.771 5.047 2.32 1 98.56 27 THR B C 1
ATOM 932 O O . THR B 1 27 ? -3.377 4.344 1.507 1 98.56 27 THR B O 1
ATOM 935 N N . GLU B 1 28 ? -1.637 4.664 2.926 1 98.5 28 GLU B N 1
ATOM 936 C CA . GLU B 1 28 ? -1.058 3.354 2.654 1 98.5 28 GLU B CA 1
ATOM 937 C C . GLU B 1 28 ? -2.025 2.234 3.029 1 98.5 28 GLU B C 1
ATOM 939 O O . GLU B 1 28 ? -2.152 1.247 2.303 1 98.5 28 GLU B O 1
ATOM 944 N N . ARG B 1 29 ? -2.701 2.334 4.121 1 97.62 29 ARG B N 1
ATOM 945 C CA . ARG B 1 29 ? -3.676 1.341 4.555 1 97.62 29 ARG B CA 1
ATOM 946 C C . ARG B 1 29 ? -4.82 1.221 3.551 1 97.62 29 ARG B C 1
ATOM 948 O O . ARG B 1 29 ? -5.207 0.113 3.176 1 97.62 29 ARG B O 1
ATOM 955 N N . ARG B 1 30 ? -5.324 2.357 3.117 1 98.19 30 ARG B N 1
ATOM 956 C CA . ARG B 1 30 ? -6.41 2.367 2.139 1 98.19 30 ARG B CA 1
ATOM 957 C C . ARG B 1 30 ? -5.969 1.723 0.829 1 98.19 30 ARG B C 1
ATOM 959 O O . ARG B 1 30 ? -6.699 0.915 0.251 1 98.19 30 ARG B O 1
ATOM 966 N N . VAL B 1 31 ? -4.793 2.117 0.376 1 98.69 31 VAL B N 1
ATOM 967 C CA . VAL B 1 31 ? -4.285 1.597 -0.89 1 98.69 31 VAL B CA 1
ATOM 968 C C . VAL B 1 31 ? -4.059 0.092 -0.776 1 98.69 31 VAL B C 1
ATOM 970 O O . VAL B 1 31 ? -4.398 -0.665 -1.688 1 98.69 31 VAL B O 1
ATOM 973 N N . ALA B 1 32 ? -3.557 -0.386 0.323 1 98.06 32 ALA B N 1
ATOM 974 C CA . ALA B 1 32 ? -3.408 -1.822 0.543 1 98.06 32 ALA B CA 1
ATOM 975 C C . ALA B 1 32 ? -4.754 -2.533 0.462 1 98.06 32 ALA B C 1
ATOM 977 O O . ALA B 1 32 ? -4.863 -3.609 -0.131 1 98.06 32 ALA B O 1
ATOM 978 N N . GLY B 1 33 ? -5.785 -1.947 1.094 1 98 33 GLY B N 1
ATOM 979 C CA . GLY B 1 33 ? -7.125 -2.504 1 1 98 33 GLY B CA 1
ATOM 980 C C . GLY B 1 33 ? -7.625 -2.615 -0.428 1 98 33 GLY B C 1
ATOM 981 O O . GLY B 1 33 ? -8.234 -3.619 -0.8 1 98 33 GLY B O 1
ATOM 982 N N . ILE B 1 34 ? -7.383 -1.601 -1.257 1 98.31 34 ILE B N 1
ATOM 983 C CA . ILE B 1 34 ? -7.773 -1.593 -2.662 1 98.31 34 ILE B CA 1
ATOM 984 C C . ILE B 1 34 ? -7.07 -2.73 -3.4 1 98.31 34 ILE B C 1
ATOM 986 O O . ILE B 1 34 ? -7.695 -3.453 -4.18 1 98.31 34 ILE B O 1
ATOM 990 N N . LEU B 1 35 ? -5.742 -2.871 -3.121 1 98.31 35 LEU B N 1
ATOM 991 C CA . LEU B 1 35 ? -4.977 -3.924 -3.779 1 98.31 35 LEU B CA 1
ATOM 992 C C . LEU B 1 35 ? -5.523 -5.301 -3.416 1 98.31 35 LEU B C 1
ATOM 994 O O . LEU B 1 35 ? -5.641 -6.172 -4.281 1 98.31 35 LEU B O 1
ATOM 998 N N . ARG B 1 36 ? -5.902 -5.551 -2.166 1 97.19 36 ARG B N 1
ATOM 999 C CA . ARG B 1 36 ? -6.438 -6.836 -1.723 1 97.19 36 ARG B CA 1
ATOM 1000 C C . ARG B 1 36 ? -7.793 -7.113 -2.369 1 97.19 36 ARG B C 1
ATOM 1002 O O . ARG B 1 36 ? -8.062 -8.242 -2.793 1 97.19 36 ARG B O 1
ATOM 1009 N N . THR B 1 37 ? -8.609 -6.094 -2.438 1 96.25 37 THR B N 1
ATOM 1010 C CA . THR B 1 37 ? -9.891 -6.227 -3.123 1 96.25 37 THR B CA 1
ATOM 1011 C C . THR B 1 37 ? -9.68 -6.547 -4.602 1 96.25 37 THR B C 1
ATOM 1013 O O . THR B 1 37 ? -10.352 -7.418 -5.156 1 96.25 37 THR B O 1
ATOM 1016 N N . TYR B 1 38 ? -8.773 -5.828 -5.227 1 95.81 38 TYR B N 1
ATOM 1017 C CA . TYR B 1 38 ? -8.445 -6.051 -6.633 1 95.81 38 TYR B CA 1
ATOM 1018 C C . TYR B 1 38 ? -7.984 -7.48 -6.863 1 95.81 38 TYR B C 1
ATOM 1020 O O . TYR B 1 38 ? -8.445 -8.148 -7.797 1 95.81 38 TYR B O 1
ATOM 1028 N N . ALA B 1 39 ? -7.137 -7.938 -6.078 1 94.31 39 ALA B N 1
ATOM 1029 C CA . ALA B 1 39 ? -6.602 -9.289 -6.199 1 94.31 39 ALA B CA 1
ATOM 1030 C C . ALA B 1 39 ? -7.711 -10.336 -6.109 1 94.31 39 ALA B C 1
ATOM 1032 O O . ALA B 1 39 ? -7.691 -11.336 -6.824 1 94.31 39 ALA B O 1
ATOM 1033 N N . SER B 1 40 ? -8.602 -10.094 -5.207 1 91.5 40 SER B N 1
ATOM 1034 C CA . SER B 1 40 ? -9.656 -11.078 -4.98 1 91.5 40 SER B CA 1
ATOM 1035 C C . SER B 1 40 ? -10.68 -11.055 -6.113 1 91.5 40 SER B C 1
ATOM 1037 O O . SER B 1 40 ? -11.438 -12.016 -6.293 1 91.5 40 SER B O 1
ATOM 1039 N N . GLU B 1 41 ? -10.68 -10.023 -6.891 1 87.25 41 GLU B N 1
ATOM 1040 C CA . GLU B 1 41 ? -11.672 -9.867 -7.953 1 87.25 41 GLU B CA 1
ATOM 1041 C C . GLU B 1 41 ? -11.016 -9.891 -9.328 1 87.25 41 GLU B C 1
ATOM 1043 O O . GLU B 1 41 ? -11.617 -9.469 -10.32 1 87.25 41 GLU B O 1
ATOM 1048 N N . LEU B 1 42 ? -9.852 -10.219 -9.336 1 86.06 42 LEU B N 1
ATOM 1049 C CA . LEU B 1 42 ? -9.094 -10.18 -10.586 1 86.06 42 LEU B CA 1
ATOM 1050 C C . LEU B 1 42 ? -9.805 -10.961 -11.68 1 86.06 42 LEU B C 1
ATOM 1052 O O . LEU B 1 42 ? -10.211 -12.109 -11.461 1 86.06 42 LEU B O 1
ATOM 1056 N N . ASP B 1 43 ? -10.016 -10.219 -12.664 1 76.12 43 ASP B N 1
ATOM 1057 C CA . ASP B 1 43 ? -10.617 -10.828 -13.844 1 76.12 43 ASP B CA 1
ATOM 1058 C C . ASP B 1 43 ? -9.555 -11.156 -14.891 1 76.12 43 ASP B C 1
ATOM 1060 O O . ASP B 1 43 ? -8.562 -10.43 -15.031 1 76.12 43 ASP B O 1
ATOM 1064 N N . GLY B 1 44 ? -9.594 -12.359 -15.547 1 79.44 44 GLY B N 1
ATOM 1065 C CA . GLY B 1 44 ? -8.641 -12.766 -16.562 1 79.44 44 GLY B CA 1
ATOM 1066 C C . GLY B 1 44 ? -8.609 -14.266 -16.781 1 79.44 44 GLY B C 1
ATOM 1067 O O . GLY B 1 44 ? -9.469 -14.992 -16.281 1 79.44 44 GLY B O 1
ATOM 1068 N N . ASP B 1 45 ? -7.535 -14.57 -17.609 1 84.94 45 ASP B N 1
ATOM 1069 C CA . ASP B 1 45 ? -7.414 -15.977 -18 1 84.94 45 ASP B CA 1
ATOM 1070 C C . ASP B 1 45 ? -6.816 -16.812 -16.875 1 84.94 45 ASP B C 1
ATOM 1072 O O . ASP B 1 45 ? -7.133 -18 -16.734 1 84.94 45 ASP B O 1
ATOM 1076 N N . ASP B 1 46 ? -6.008 -16.125 -16.078 1 92.38 46 ASP B N 1
ATOM 1077 C CA . ASP B 1 46 ? -5.367 -16.828 -14.977 1 92.38 46 ASP B CA 1
ATOM 1078 C C . ASP B 1 46 ? -6.203 -16.719 -13.703 1 92.38 46 ASP B C 1
ATOM 1080 O O . ASP B 1 46 ? -7.148 -15.922 -13.641 1 92.38 46 ASP B O 1
ATOM 1084 N N . ASP B 1 47 ? -5.883 -17.578 -12.766 1 94.69 47 ASP B N 1
ATOM 1085 C CA . ASP B 1 47 ? -6.598 -17.609 -11.492 1 94.69 47 ASP B CA 1
ATOM 1086 C C . ASP B 1 47 ? -5.734 -17.062 -10.359 1 94.69 47 ASP B C 1
ATOM 1088 O O . ASP B 1 47 ? -4.512 -16.969 -10.492 1 94.69 47 ASP B O 1
ATOM 1092 N N . VAL B 1 48 ? -6.395 -16.656 -9.297 1 96.69 48 VAL B N 1
ATOM 1093 C CA . VAL B 1 48 ? -5.73 -16.234 -8.07 1 96.69 48 VAL B CA 1
ATOM 1094 C C . VAL B 1 48 ? -5.715 -17.375 -7.055 1 96.69 48 VAL B C 1
ATOM 1096 O O . VAL B 1 48 ? -6.742 -18.016 -6.824 1 96.69 48 VAL B O 1
ATOM 1099 N N . PHE B 1 49 ? -4.52 -17.641 -6.512 1 97.88 49 PHE B N 1
ATOM 1100 C CA . PHE B 1 49 ? -4.344 -18.719 -5.535 1 97.88 49 PHE B CA 1
ATOM 1101 C C . PHE B 1 49 ? -3.766 -18.172 -4.238 1 97.88 49 PHE B C 1
ATOM 1103 O O . PHE B 1 49 ? -2.93 -17.266 -4.254 1 97.88 49 PHE B O 1
ATOM 1110 N N . ARG B 1 50 ? -4.164 -18.828 -3.098 1 98.31 50 ARG B N 1
ATOM 1111 C CA . ARG B 1 50 ? -3.592 -18.578 -1.779 1 98.31 50 ARG B CA 1
ATOM 1112 C C . ARG B 1 50 ? -2.902 -19.828 -1.241 1 98.31 50 ARG B C 1
ATOM 1114 O O . ARG B 1 50 ? -3.449 -20.922 -1.324 1 98.31 50 ARG B O 1
ATOM 1121 N N . ALA B 1 51 ? -1.754 -19.625 -0.748 1 98.56 51 ALA B N 1
ATOM 1122 C CA . ALA B 1 51 ? -1.027 -20.719 -0.114 1 98.56 51 ALA B CA 1
ATOM 1123 C C . ALA B 1 51 ? -1.487 -20.922 1.327 1 98.56 51 ALA B C 1
ATOM 1125 O O . ALA B 1 51 ? -1.709 -19.953 2.057 1 98.56 51 ALA B O 1
ATOM 1126 N N . VAL B 1 52 ? -1.689 -22.188 1.7 1 98.31 52 VAL B N 1
ATOM 1127 C CA . VAL B 1 52 ? -2.008 -22.594 3.066 1 98.31 52 VAL B CA 1
ATOM 1128 C C . VAL B 1 52 ? -0.931 -23.547 3.592 1 98.31 52 VAL B C 1
ATOM 1130 O O . VAL B 1 52 ? -0.805 -24.672 3.119 1 98.31 52 VAL B O 1
ATOM 1133 N N . GLY B 1 53 ? -0.21 -23.125 4.422 1 96.94 53 GLY B N 1
ATOM 1134 C CA . GLY B 1 53 ? 0.884 -23.891 4.984 1 96.94 53 GLY B CA 1
ATOM 1135 C C . GLY B 1 53 ? 1.567 -23.203 6.152 1 96.94 53 GLY B C 1
ATOM 1136 O O . GLY B 1 53 ? 0.902 -22.641 7.023 1 96.94 53 GLY B O 1
ATOM 1137 N N . GLU B 1 54 ? 2.939 -23.391 6.223 1 92.69 54 GLU B N 1
ATOM 1138 C CA . GLU B 1 54 ? 3.688 -22.797 7.32 1 92.69 54 GLU B CA 1
ATOM 1139 C C . GLU B 1 54 ? 4.848 -21.953 6.797 1 92.69 54 GLU B C 1
ATOM 1141 O O . GLU B 1 54 ? 5.246 -22.078 5.641 1 92.69 54 GLU B O 1
ATOM 1146 N N . GLY B 1 55 ? 5.262 -21.172 7.754 1 93.31 55 GLY B N 1
ATOM 1147 C CA . GLY B 1 55 ? 6.461 -20.406 7.457 1 93.31 55 GLY B CA 1
ATOM 1148 C C . GLY B 1 55 ? 6.254 -19.359 6.379 1 93.31 55 GLY B C 1
ATOM 1149 O O . GLY B 1 55 ? 5.207 -18.719 6.324 1 93.31 55 GLY B O 1
ATOM 1150 N N . ALA B 1 56 ? 7.262 -19.219 5.531 1 94.75 56 ALA B N 1
ATOM 1151 C CA . ALA B 1 56 ? 7.367 -18.094 4.602 1 94.75 56 ALA B CA 1
ATOM 1152 C C . ALA B 1 56 ? 6.324 -18.203 3.494 1 94.75 56 ALA B C 1
ATOM 1154 O O . ALA B 1 56 ? 6.012 -17.203 2.832 1 94.75 56 ALA B O 1
ATOM 1155 N N . VAL B 1 57 ? 5.777 -19.359 3.285 1 96.94 57 VAL B N 1
ATOM 1156 C CA . VAL B 1 57 ? 4.852 -19.562 2.172 1 96.94 57 VAL B CA 1
ATOM 1157 C C . VAL B 1 57 ? 3.428 -19.234 2.621 1 96.94 57 VAL B C 1
ATOM 1159 O O . VAL B 1 57 ? 2.561 -18.938 1.795 1 96.94 57 VAL B O 1
ATOM 1162 N N . ASP B 1 58 ? 3.193 -19.266 3.912 1 97.5 58 ASP B N 1
ATOM 1163 C CA . ASP B 1 58 ? 1.83 -19.203 4.426 1 97.5 58 ASP B CA 1
ATOM 1164 C C . ASP B 1 58 ? 1.177 -17.859 4.07 1 97.5 58 ASP B C 1
ATOM 1166 O O . ASP B 1 58 ? 1.762 -16.797 4.289 1 97.5 58 ASP B O 1
ATOM 1170 N N . GLY B 1 59 ? 0.029 -17.969 3.469 1 97.19 59 GLY B N 1
ATOM 1171 C CA . GLY B 1 59 ? -0.81 -16.812 3.207 1 97.19 59 GLY B CA 1
ATOM 1172 C C . GLY B 1 59 ? -0.441 -16.078 1.929 1 97.19 59 GLY B C 1
ATOM 1173 O O . GLY B 1 59 ? -1.104 -15.109 1.544 1 97.19 59 GLY B O 1
ATOM 1174 N N . ARG B 1 60 ? 0.586 -16.531 1.237 1 97.88 60 ARG B N 1
ATOM 1175 C CA . ARG B 1 60 ? 0.981 -15.883 -0.005 1 97.88 60 ARG B CA 1
ATOM 1176 C C . ARG B 1 60 ? -0.095 -16.047 -1.074 1 97.88 60 ARG B C 1
ATOM 1178 O O . ARG B 1 60 ? -0.687 -17.109 -1.211 1 97.88 60 ARG B O 1
ATOM 1185 N N . VAL B 1 61 ? -0.297 -14.906 -1.826 1 98.38 61 VAL B N 1
ATOM 1186 C CA . VAL B 1 61 ? -1.29 -14.883 -2.895 1 98.38 61 VAL B CA 1
ATOM 1187 C C . VAL B 1 61 ? -0.602 -14.625 -4.234 1 98.38 61 VAL B C 1
ATOM 1189 O O . VAL B 1 61 ? 0.137 -13.648 -4.383 1 98.38 61 VAL B O 1
ATOM 1192 N N . VAL B 1 62 ? -0.898 -15.492 -5.23 1 98.38 62 VAL B N 1
ATOM 1193 C CA . VAL B 1 62 ? -0.256 -15.406 -6.539 1 98.38 62 VAL B CA 1
ATOM 1194 C C . VAL B 1 62 ? -1.297 -15.594 -7.641 1 98.38 62 VAL B C 1
ATOM 1196 O O . VAL B 1 62 ? -2.387 -16.109 -7.391 1 98.38 62 VAL B O 1
ATOM 1199 N N . VAL B 1 63 ? -0.934 -15.102 -8.812 1 97.81 63 VAL B N 1
ATOM 1200 C CA . VAL B 1 63 ? -1.685 -15.367 -10.039 1 97.81 63 VAL B CA 1
ATOM 1201 C C . VAL B 1 63 ? -0.967 -16.438 -10.859 1 97.81 63 VAL B C 1
ATOM 1203 O O . VAL B 1 63 ? 0.246 -16.359 -11.07 1 97.81 63 VAL B O 1
ATOM 1206 N N . ALA B 1 64 ? -1.752 -17.375 -11.305 1 97.69 64 ALA B N 1
ATOM 1207 C CA . ALA B 1 64 ? -1.145 -18.453 -12.078 1 97.69 64 ALA B CA 1
ATOM 1208 C C . ALA B 1 64 ? -2.174 -19.125 -12.984 1 97.69 64 ALA B C 1
ATOM 1210 O O . ALA B 1 64 ? -3.375 -19.062 -12.719 1 97.69 64 ALA B O 1
ATOM 1211 N N . PRO B 1 65 ? -1.674 -19.75 -14.023 1 96.88 65 PRO B N 1
ATOM 1212 C CA . PRO B 1 65 ? -2.6 -20.391 -14.961 1 96.88 65 PRO B CA 1
ATOM 1213 C C . PRO B 1 65 ? -3.1 -21.734 -14.461 1 96.88 65 PRO B C 1
ATOM 1215 O O . PRO B 1 65 ? -3.992 -22.344 -15.07 1 96.88 65 PRO B O 1
ATOM 1218 N N . SER B 1 66 ? -2.527 -22.391 -13.43 1 97.44 66 SER B N 1
ATOM 1219 C CA . SER B 1 66 ? -2.891 -23.688 -12.867 1 97.44 66 SER B CA 1
ATOM 1220 C C . SER B 1 66 ? -2.348 -23.844 -11.453 1 97.44 66 SER B C 1
ATOM 1222 O O . SER B 1 66 ? -1.519 -23.047 -11 1 97.44 66 SER B O 1
ATOM 1224 N N . LYS B 1 67 ? -2.855 -24.891 -10.734 1 97.94 67 LYS B N 1
ATOM 1225 C CA . LYS B 1 67 ? -2.408 -25.172 -9.367 1 97.94 67 LYS B CA 1
ATOM 1226 C C . LYS B 1 67 ? -0.917 -25.484 -9.328 1 97.94 67 LYS B C 1
ATOM 1228 O O . LYS B 1 67 ? -0.186 -24.953 -8.492 1 97.94 67 LYS B O 1
ATOM 1233 N N . PRO B 1 68 ? -0.348 -26.297 -10.289 1 97.88 68 PRO B N 1
ATOM 1234 C CA . PRO B 1 68 ? 1.096 -26.547 -10.242 1 97.88 68 PRO B CA 1
ATOM 1235 C C . PRO B 1 68 ? 1.917 -25.281 -10.469 1 97.88 68 PRO B C 1
ATOM 1237 O O . PRO B 1 68 ? 2.914 -25.062 -9.773 1 97.88 68 PRO B O 1
ATOM 1240 N N . ALA B 1 69 ? 1.479 -24.5 -11.398 1 98.12 69 ALA B N 1
ATOM 1241 C CA . ALA B 1 69 ? 2.162 -23.234 -11.656 1 98.12 69 ALA B CA 1
ATOM 1242 C C . ALA B 1 69 ? 2.088 -22.328 -10.438 1 98.12 69 ALA B C 1
ATOM 1244 O O . ALA B 1 69 ? 3.051 -21.625 -10.117 1 98.12 69 ALA B O 1
ATOM 1245 N N . ALA B 1 70 ? 0.975 -22.328 -9.758 1 98.56 70 ALA B N 1
ATOM 1246 C CA . ALA B 1 70 ? 0.808 -21.531 -8.547 1 98.56 70 ALA B CA 1
ATOM 1247 C C . ALA B 1 70 ? 1.809 -21.953 -7.469 1 98.56 70 ALA B C 1
ATOM 1249 O O . ALA B 1 70 ? 2.414 -21.109 -6.812 1 98.56 70 ALA B O 1
ATOM 1250 N N . ARG B 1 71 ? 1.938 -23.266 -7.258 1 98.31 71 ARG B N 1
ATOM 1251 C CA . ARG B 1 71 ? 2.871 -23.766 -6.258 1 98.31 71 ARG B CA 1
ATOM 1252 C C . ARG B 1 71 ? 4.293 -23.297 -6.547 1 98.31 71 ARG B C 1
ATOM 1254 O O . ARG B 1 71 ? 5.02 -22.906 -5.629 1 98.31 71 ARG B O 1
ATOM 1261 N N . GLU B 1 72 ? 4.617 -23.281 -7.789 1 98 72 GLU B N 1
ATOM 1262 C CA . GLU B 1 72 ? 5.945 -22.812 -8.172 1 98 72 GLU B CA 1
ATOM 1263 C C . GLU B 1 72 ? 6.117 -21.328 -7.883 1 98 72 GLU B C 1
ATOM 1265 O O . GLU B 1 72 ? 7.152 -20.906 -7.363 1 98 72 GLU B O 1
ATOM 1270 N N . ARG B 1 73 ? 5.148 -20.547 -8.195 1 98.44 73 ARG B N 1
ATOM 1271 C CA . ARG B 1 73 ? 5.207 -19.094 -7.98 1 98.44 73 ARG B CA 1
ATOM 1272 C C . ARG B 1 73 ? 5.254 -18.766 -6.492 1 98.44 73 ARG B C 1
ATOM 1274 O O . ARG B 1 73 ? 5.918 -17.812 -6.082 1 98.44 73 ARG B O 1
ATOM 1281 N N . VAL B 1 74 ? 4.586 -19.531 -5.633 1 98.5 74 VAL B N 1
ATOM 1282 C CA . VAL B 1 74 ? 4.617 -19.344 -4.184 1 98.5 74 VAL B CA 1
ATOM 1283 C C . VAL B 1 74 ? 6.035 -19.562 -3.664 1 98.5 74 VAL B C 1
ATOM 1285 O O . VAL B 1 74 ? 6.547 -18.75 -2.885 1 98.5 74 VAL B O 1
ATOM 1288 N N . LEU B 1 75 ? 6.641 -20.625 -4.152 1 98.38 75 LEU B N 1
ATOM 1289 C CA . LEU B 1 75 ? 8 -20.906 -3.709 1 98.38 75 LEU B CA 1
ATOM 1290 C C . LEU B 1 75 ? 8.961 -19.812 -4.156 1 98.38 75 LEU B C 1
ATOM 1292 O O . LEU B 1 75 ? 9.789 -19.359 -3.371 1 98.38 75 LEU B O 1
ATOM 1296 N N . ALA B 1 76 ? 8.82 -19.422 -5.367 1 97.62 76 ALA B N 1
ATOM 1297 C CA . ALA B 1 76 ? 9.664 -18.344 -5.883 1 97.62 76 ALA B CA 1
ATOM 1298 C C . ALA B 1 76 ? 9.484 -17.062 -5.074 1 97.62 76 ALA B C 1
ATOM 1300 O O . ALA B 1 76 ? 10.461 -16.422 -4.688 1 97.62 76 ALA B O 1
ATOM 1301 N N . ALA B 1 77 ? 8.266 -16.766 -4.797 1 97.5 77 ALA B N 1
ATOM 1302 C CA . ALA B 1 77 ? 7.945 -15.547 -4.051 1 97.5 77 ALA B CA 1
ATOM 1303 C C . ALA B 1 77 ? 8.5 -15.617 -2.629 1 97.5 77 ALA B C 1
ATOM 1305 O O . ALA B 1 77 ? 8.852 -14.586 -2.043 1 97.5 77 ALA B O 1
ATOM 1306 N N . ALA B 1 78 ? 8.531 -16.828 -2.141 1 97.31 78 ALA B N 1
ATOM 1307 C CA . ALA B 1 78 ? 9.023 -17.031 -0.778 1 97.31 78 ALA B CA 1
ATOM 1308 C C . ALA B 1 78 ? 10.547 -17.078 -0.743 1 97.31 78 ALA B C 1
ATOM 1310 O O . ALA B 1 78 ? 11.148 -17.172 0.331 1 97.31 78 ALA B O 1
ATOM 1311 N N . GLY B 1 79 ? 11.133 -17.078 -1.917 1 96.69 79 GLY B N 1
ATOM 1312 C CA . GLY B 1 79 ? 12.586 -17.188 -2.004 1 96.69 79 GLY B CA 1
ATOM 1313 C C . GLY B 1 79 ? 13.094 -18.594 -1.769 1 96.69 79 GLY B C 1
ATOM 1314 O O . GLY B 1 79 ? 14.203 -18.781 -1.273 1 96.69 79 GLY B O 1
ATOM 1315 N N . VAL B 1 80 ? 12.242 -19.516 -1.965 1 96.44 80 VAL B N 1
ATOM 1316 C CA . VAL B 1 80 ? 12.617 -20.906 -1.775 1 96.44 80 VAL B CA 1
ATOM 1317 C C . VAL B 1 80 ? 13.016 -21.516 -3.115 1 96.44 80 VAL B C 1
ATOM 1319 O O . VAL B 1 80 ? 12.211 -21.562 -4.051 1 96.44 80 VAL B O 1
ATOM 1322 N N . ASP B 1 81 ? 14.195 -21.953 -3.229 1 95.38 81 ASP B N 1
ATOM 1323 C CA . ASP B 1 81 ? 14.648 -22.719 -4.375 1 95.38 81 ASP B CA 1
ATOM 1324 C C . ASP B 1 81 ? 14.5 -24.219 -4.121 1 95.38 81 ASP B C 1
ATOM 1326 O O . ASP B 1 81 ? 15.258 -24.812 -3.346 1 95.38 81 ASP B O 1
ATOM 1330 N N . PRO B 1 82 ? 13.555 -24.75 -4.922 1 93.56 82 PRO B N 1
ATOM 1331 C CA . PRO B 1 82 ? 13.234 -26.156 -4.629 1 93.56 82 PRO B CA 1
ATOM 1332 C C . PRO B 1 82 ? 14.406 -27.094 -4.895 1 93.56 82 PRO B C 1
ATOM 1334 O O . PRO B 1 82 ? 14.406 -28.234 -4.426 1 93.56 82 PRO B O 1
ATOM 1337 N N . ASP B 1 83 ? 15.391 -26.781 -5.598 1 94.94 83 ASP B N 1
ATOM 1338 C C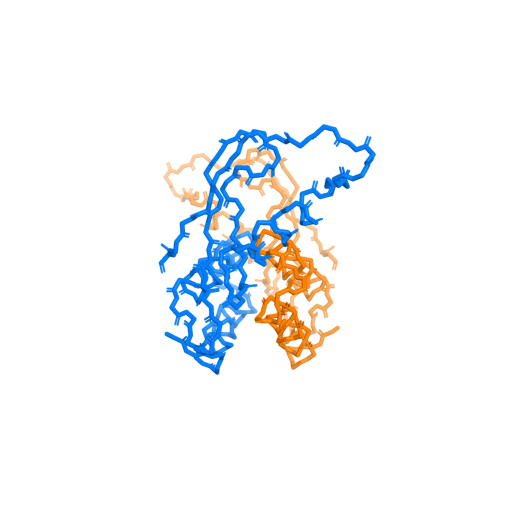A . ASP B 1 83 ? 16.531 -27.641 -5.914 1 94.94 83 ASP B CA 1
ATOM 1339 C C . ASP B 1 83 ? 17.562 -27.625 -4.789 1 94.94 83 ASP B C 1
ATOM 1341 O O . ASP B 1 83 ? 18.344 -28.578 -4.641 1 94.94 83 ASP B O 1
ATOM 1345 N N . THR B 1 84 ? 17.562 -26.609 -3.994 1 96.69 84 THR B N 1
ATOM 1346 C CA . THR B 1 84 ? 18.641 -26.453 -3.018 1 96.69 84 THR B CA 1
ATOM 1347 C C . THR B 1 84 ? 18.078 -26.375 -1.602 1 96.69 84 THR B C 1
ATOM 1349 O O . THR B 1 84 ? 18.797 -26.625 -0.629 1 96.69 84 THR B O 1
ATOM 1352 N N . ASP B 1 85 ? 16.875 -26.031 -1.516 1 95.31 85 ASP B N 1
ATOM 1353 C CA . ASP B 1 85 ? 16.281 -25.797 -0.198 1 95.31 85 ASP B CA 1
ATOM 1354 C C . ASP B 1 85 ? 15.227 -26.859 0.12 1 95.31 85 ASP B C 1
ATOM 1356 O O . ASP B 1 85 ? 14.602 -27.406 -0.788 1 95.31 85 ASP B O 1
ATOM 1360 N N . PRO B 1 86 ? 15.023 -27.094 1.443 1 94.5 86 PRO B N 1
ATOM 1361 C CA . PRO B 1 86 ? 13.852 -27.906 1.801 1 94.5 86 PRO B CA 1
ATOM 1362 C C . PRO B 1 86 ? 12.531 -27.219 1.447 1 94.5 86 PRO B C 1
ATOM 1364 O O . PRO B 1 86 ? 12.352 -26.031 1.745 1 94.5 86 PRO B O 1
ATOM 1367 N N . VAL B 1 87 ? 11.711 -27.969 0.811 1 94.62 87 VAL B N 1
ATOM 1368 C CA . VAL B 1 87 ? 10.414 -27.422 0.419 1 94.62 87 VAL B CA 1
ATOM 1369 C C . VAL B 1 87 ? 9.414 -27.609 1.557 1 94.62 87 VAL B C 1
ATOM 1371 O O . VAL B 1 87 ? 9.148 -28.734 1.979 1 94.62 87 VAL B O 1
ATOM 1374 N N . PRO B 1 88 ? 8.859 -26.547 2.012 1 95.31 88 PRO B N 1
ATOM 1375 C CA . PRO B 1 88 ? 7.855 -26.688 3.066 1 95.31 88 PRO B CA 1
ATOM 1376 C C . PRO B 1 88 ? 6.59 -27.391 2.578 1 95.31 88 PRO B C 1
ATOM 1378 O O . PRO B 1 88 ? 6.301 -27.391 1.378 1 95.31 88 PRO B O 1
ATOM 1381 N N . GLU B 1 89 ? 5.895 -28 3.58 1 96.5 89 GLU B N 1
ATOM 1382 C CA . GLU B 1 89 ? 4.59 -28.578 3.266 1 96.5 89 GLU B CA 1
ATOM 1383 C C . GLU B 1 89 ? 3.52 -27.5 3.15 1 96.5 89 GLU B C 1
ATOM 1385 O O . GLU B 1 89 ? 3.34 -26.703 4.07 1 96.5 89 GLU B O 1
ATOM 1390 N N . PHE B 1 90 ? 2.838 -27.547 1.934 1 98.38 90 PHE B N 1
ATOM 1391 C CA . PHE B 1 90 ? 1.735 -26.609 1.755 1 98.38 90 PHE B CA 1
ATOM 1392 C C . PHE B 1 90 ? 0.886 -27 0.55 1 98.38 90 PHE B C 1
ATOM 1394 O O . PHE B 1 90 ? 1.27 -27.859 -0.232 1 98.38 90 PHE B O 1
ATOM 1401 N N . HIS B 1 91 ? -0.324 -26.391 0.48 1 98.38 91 HIS B N 1
ATOM 1402 C CA . HIS B 1 91 ? -1.164 -26.484 -0.708 1 98.38 91 HIS B CA 1
ATOM 1403 C C . HIS B 1 91 ? -1.7 -25.125 -1.111 1 98.38 91 HIS B C 1
ATOM 1405 O O . HIS B 1 91 ? -1.479 -24.125 -0.409 1 98.38 91 HIS B O 1
ATOM 1411 N N . VAL B 1 92 ? -2.262 -25.062 -2.287 1 98.56 92 VAL B N 1
ATOM 1412 C CA . VAL B 1 92 ? -2.842 -23.812 -2.746 1 98.56 92 VAL B CA 1
ATOM 1413 C C . VAL B 1 92 ? -4.336 -24 -3.006 1 98.56 92 VAL B C 1
ATOM 1415 O O . VAL B 1 92 ? -4.777 -25.078 -3.387 1 98.56 92 VAL B O 1
ATOM 1418 N N . GLU B 1 93 ? -5 -22.922 -2.74 1 97.94 93 GLU B N 1
ATOM 1419 C CA . GLU B 1 93 ? -6.434 -22.875 -3.004 1 97.94 93 GLU B CA 1
ATOM 1420 C C . GLU B 1 93 ? -6.801 -21.688 -3.873 1 97.94 93 GLU B C 1
ATOM 1422 O O . GLU B 1 93 ? -6.238 -20.594 -3.713 1 97.94 93 GLU B O 1
ATOM 1427 N N . ARG B 1 94 ? -7.781 -21.922 -4.785 1 94.25 94 ARG B N 1
ATOM 1428 C CA . ARG B 1 94 ? -8.32 -20.812 -5.547 1 94.25 94 ARG B CA 1
ATOM 1429 C C . ARG B 1 94 ? -9.094 -19.859 -4.645 1 94.25 94 ARG B C 1
ATOM 1431 O O . ARG B 1 94 ? -9.836 -20.297 -3.764 1 94.25 94 ARG B O 1
ATOM 1438 N N . VAL B 1 95 ? -8.828 -18.703 -4.855 1 90.75 95 VAL B N 1
ATOM 1439 C CA . VAL B 1 95 ? -9.484 -17.688 -4.051 1 90.75 95 VAL B CA 1
ATOM 1440 C C . VAL B 1 95 ? -10.773 -17.234 -4.738 1 90.75 95 VAL B C 1
ATOM 1442 O O . VAL B 1 95 ? -10.805 -17.062 -5.957 1 90.75 95 VAL B O 1
#

Sequence (190 aa):
MDRISALRNIEDALQAFENGEVDLTETERRVAGILRTYASELDGDDDVFRAVGEGAVDGRVVVAPSKPAARERVLAAAGVDPDTDPVPEFHVERVMDRISALRNIEDALQAFENGEVDLTETERRVAGILRTYASELDGDDDVFRAVGEGAVDGRVVVAPSKPAARERVLAAAGVDPDTDPVPEFHVERV

pLDDT: mean 95.92, std 3.9, range [76.12, 98.69]